Protein AF-A0A9Q8VD52-F1 (afdb_monomer_lite)

Secondary structure (DSSP, 8-state):
-HHHHHHHHHHTTT---TT-EEEE-SGGGT-SSTTEEEE--EEE-TTSSSEEEE--EEEE-S---BSSSSS--TT--SHHHH----S-EEEEGGGS--HHHHHIIIIIHHHTSTT-B--TTHHHHHHHHHHHHHHHHHHHHHHHHHHHHHH-HHHHHHHHHHHHHHHHHHHHHHHHHHHHHTTTSPPPEEEEE-TT--EEEEEEEE-SSSS-EEEE-TTPPPPPSSTTPPPHHHHHHHHHHHHHHHH-S----SGGGG-

Organism: NCBI:txid2060973

Foldseek 3Di:
DVQLQVLQCVVCPVPAFPQWKKWFQALVSLHFFRQFIKIKHFQADPVRPDGPDIDIDTDRDQAQWALDHGQFDFADLDNLNRHFGDNMDRQADPNHGPPVVLCVRQQVVSVPDPNIHGDPVPSVSVVVVVVVRVVVRVVVSVVLVVCCVVPNPVRVVVVVVVLLQVVLVLLLVLLQVVCVVQPPHAFDKDWDADPVGFIWIWTWDRDNPDSDIDTDRPPGGDADSTRPGGRVSVVVVVVLVVSVVRSPDDGDRDCSNVD

Structure (mmCIF, N/CA/C/O backbone):
data_AF-A0A9Q8VD52-F1
#
_entry.id   AF-A0A9Q8VD52-F1
#
loop_
_atom_site.group_PDB
_atom_site.id
_atom_site.type_symbol
_atom_site.label_atom_id
_atom_site.label_alt_id
_atom_site.label_comp_id
_atom_site.label_asym_id
_atom_site.label_entity_id
_atom_site.label_seq_id
_atom_site.pdbx_PDB_ins_code
_atom_site.Cartn_x
_atom_site.Cartn_y
_atom_site.Cartn_z
_atom_site.occupancy
_atom_site.B_iso_or_equiv
_atom_site.auth_seq_id
_atom_site.auth_comp_id
_atom_site.auth_asym_id
_atom_site.auth_atom_id
_atom_site.pdbx_PDB_model_num
ATOM 1 N N . MET A 1 1 ? -3.450 -1.691 0.798 1.00 86.31 1 MET A N 1
ATOM 2 C CA . MET A 1 1 ? -3.331 -1.666 -0.684 1.00 86.31 1 MET A CA 1
ATOM 3 C C . MET A 1 1 ? -4.524 -1.036 -1.402 1.00 86.31 1 MET A C 1
ATOM 5 O O . MET A 1 1 ? -4.307 -0.444 -2.446 1.00 86.31 1 MET A O 1
ATOM 9 N N . SER A 1 2 ? -5.758 -1.114 -0.895 1.00 90.56 2 SER A N 1
ATOM 10 C CA . SER A 1 2 ? -6.937 -0.619 -1.629 1.00 90.56 2 SER A CA 1
ATOM 11 C C . SER A 1 2 ? -6.866 0.855 -2.062 1.00 90.56 2 SER A C 1
ATOM 13 O O . SER A 1 2 ? -7.243 1.167 -3.187 1.00 90.56 2 SER A O 1
ATOM 15 N N . ARG A 1 3 ? -6.282 1.761 -1.261 1.00 92.38 3 ARG A N 1
ATOM 16 C CA . ARG A 1 3 ? -6.024 3.143 -1.714 1.00 92.38 3 ARG A CA 1
ATOM 17 C C . ARG A 1 3 ? -5.145 3.209 -2.970 1.00 92.38 3 ARG A C 1
ATOM 19 O O . ARG A 1 3 ? -5.482 3.952 -3.882 1.00 92.38 3 ARG A O 1
ATOM 26 N N . ALA A 1 4 ? -4.087 2.401 -3.051 1.00 94.75 4 ALA A N 1
ATOM 27 C CA . ALA A 1 4 ? -3.246 2.315 -4.246 1.00 94.75 4 ALA A CA 1
ATOM 28 C C . ALA A 1 4 ? -4.029 1.781 -5.457 1.00 94.75 4 ALA A C 1
ATOM 30 O O . ALA A 1 4 ? -3.900 2.314 -6.554 1.00 94.75 4 ALA A O 1
ATOM 31 N N . VAL A 1 5 ? -4.909 0.794 -5.245 1.00 95.88 5 VAL A N 1
ATOM 32 C CA . VAL A 1 5 ? -5.806 0.272 -6.292 1.00 95.88 5 VAL A CA 1
ATOM 33 C C . VAL A 1 5 ? -6.777 1.350 -6.780 1.00 95.88 5 VAL A C 1
ATOM 35 O O . VAL A 1 5 ? -6.871 1.581 -7.980 1.00 95.88 5 VAL A O 1
ATOM 38 N N . LYS A 1 6 ? -7.452 2.065 -5.871 1.00 95.38 6 LYS A N 1
ATOM 39 C CA . LYS A 1 6 ? -8.382 3.162 -6.203 1.00 95.38 6 LYS A CA 1
ATOM 40 C C . LYS A 1 6 ? -7.683 4.284 -6.982 1.00 95.38 6 LYS A C 1
ATOM 42 O O . LYS A 1 6 ? -8.260 4.808 -7.931 1.00 95.38 6 LYS A O 1
ATOM 47 N N . ILE A 1 7 ? -6.446 4.624 -6.616 1.00 95.69 7 ILE A N 1
ATOM 48 C CA . ILE A 1 7 ? -5.638 5.618 -7.337 1.00 95.69 7 ILE A CA 1
ATOM 49 C C . ILE A 1 7 ? -5.268 5.094 -8.726 1.00 95.69 7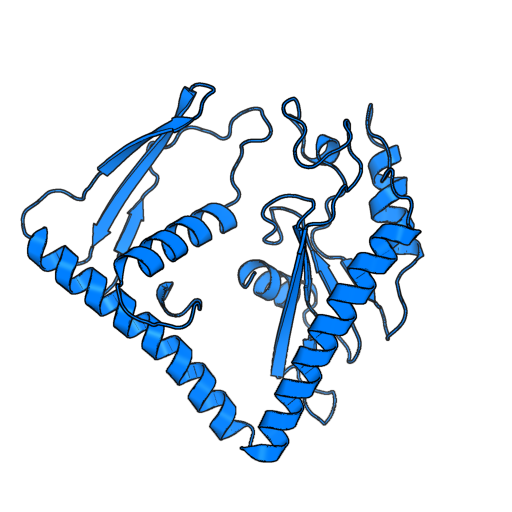 ILE A C 1
ATOM 51 O O . ILE A 1 7 ? -5.550 5.771 -9.707 1.00 95.69 7 ILE A O 1
ATOM 55 N N . ALA A 1 8 ? -4.753 3.866 -8.839 1.00 95.00 8 ALA A N 1
ATOM 56 C CA . ALA A 1 8 ? -4.428 3.262 -10.132 1.00 95.00 8 ALA A CA 1
ATOM 57 C C . ALA A 1 8 ? -5.648 3.203 -11.072 1.00 95.00 8 ALA A C 1
ATOM 59 O O . ALA A 1 8 ? -5.546 3.552 -12.248 1.00 95.00 8 ALA A O 1
ATOM 60 N N . MET A 1 9 ? -6.823 2.839 -10.549 1.00 95.12 9 MET A N 1
ATOM 61 C CA . MET A 1 9 ? -8.092 2.852 -11.287 1.00 95.12 9 MET A CA 1
ATOM 62 C C . MET A 1 9 ? -8.422 4.226 -11.874 1.00 95.12 9 MET A C 1
ATOM 64 O O . MET A 1 9 ? -8.903 4.316 -13.003 1.00 95.12 9 MET A O 1
ATOM 68 N N . GLN A 1 10 ? -8.202 5.290 -11.102 1.00 95.44 10 GLN A N 1
ATOM 69 C CA . GLN A 1 10 ? -8.479 6.659 -11.528 1.00 95.44 10 GLN A CA 1
ATOM 70 C C . GLN A 1 10 ? -7.425 7.157 -12.519 1.00 95.44 10 GLN A C 1
ATOM 72 O O . GLN A 1 10 ? -7.787 7.656 -13.583 1.00 95.44 10 GLN A O 1
ATOM 77 N N . SER A 1 11 ? -6.142 6.974 -12.206 1.00 95.19 11 SER A N 1
ATOM 78 C CA . SER A 1 11 ? -5.018 7.429 -13.028 1.00 95.19 11 SER A CA 1
ATOM 79 C C . SER A 1 11 ? -4.986 6.775 -14.407 1.00 95.19 11 SER A C 1
ATOM 81 O O . SER A 1 11 ? -4.626 7.425 -15.383 1.00 95.19 11 SER A O 1
ATOM 83 N N . TRP A 1 12 ? -5.396 5.507 -14.509 1.00 95.00 12 TRP A N 1
ATOM 84 C CA . TRP A 1 12 ? -5.380 4.754 -15.765 1.00 95.00 12 TRP A CA 1
ATOM 85 C C . TRP A 1 12 ? -6.767 4.549 -16.382 1.00 95.00 12 TRP A C 1
ATOM 87 O O . TRP A 1 12 ? -6.946 3.682 -17.242 1.00 95.00 12 TRP A O 1
ATOM 97 N N . LYS A 1 13 ? -7.768 5.338 -15.973 1.00 94.19 13 LYS A N 1
ATOM 98 C CA . LYS A 1 13 ? -9.136 5.225 -16.489 1.00 94.19 13 LYS A CA 1
ATOM 99 C C . LYS A 1 13 ? -9.155 5.363 -18.017 1.00 94.19 13 LYS A C 1
ATOM 101 O O . LYS A 1 13 ? -8.771 6.390 -18.563 1.00 94.19 13 LYS A O 1
ATOM 106 N N . GLY A 1 14 ? -9.625 4.319 -18.702 1.00 92.94 14 GLY A N 1
ATOM 107 C CA . GLY A 1 14 ? -9.676 4.270 -20.169 1.00 92.94 14 GLY A CA 1
ATOM 108 C C . GLY A 1 14 ? -8.334 3.987 -20.860 1.00 92.94 14 GLY A C 1
ATOM 109 O O . GLY A 1 14 ? -8.282 3.997 -22.083 1.00 92.94 14 GLY A O 1
ATOM 110 N N . ASN A 1 15 ? -7.262 3.717 -20.107 1.00 94.75 15 ASN A N 1
ATOM 111 C CA . ASN A 1 15 ? -5.921 3.440 -20.637 1.00 94.75 15 ASN A CA 1
ATOM 112 C C . ASN A 1 15 ? -5.284 2.177 -20.018 1.00 94.75 15 ASN A C 1
ATOM 114 O O . ASN A 1 15 ? -4.064 2.089 -19.827 1.00 94.75 15 ASN A O 1
ATOM 118 N N . LEU A 1 16 ? -6.127 1.198 -19.692 1.00 94.62 16 LEU A N 1
ATOM 119 C CA . LEU A 1 16 ? -5.735 -0.149 -19.291 1.00 94.62 16 LEU A CA 1
ATOM 120 C C . LEU A 1 16 ? -6.240 -1.141 -20.329 1.00 94.62 16 LEU A C 1
ATOM 122 O O . LEU A 1 16 ? -7.357 -1.007 -20.824 1.00 94.62 16 LEU A O 1
ATOM 126 N N . TYR A 1 17 ? -5.421 -2.147 -20.611 1.00 93.38 17 TYR A N 1
ATOM 127 C CA . TYR A 1 17 ? -5.724 -3.216 -21.556 1.00 93.38 17 TYR A CA 1
ATOM 128 C C . TYR A 1 17 ? -5.333 -4.567 -20.946 1.00 93.38 17 TYR A C 1
ATOM 130 O O . TYR A 1 17 ? -4.501 -4.596 -20.030 1.00 93.38 17 TYR A O 1
ATOM 138 N N . PRO A 1 18 ? -5.900 -5.689 -21.428 1.00 92.31 18 PRO A N 1
ATOM 139 C CA . PRO A 1 18 ? -5.506 -7.015 -20.970 1.00 92.31 18 PRO A CA 1
ATOM 140 C C . PRO A 1 18 ? -3.983 -7.213 -21.007 1.00 92.31 18 PRO A C 1
ATOM 142 O O . PRO A 1 18 ? -3.315 -6.836 -21.972 1.00 92.31 18 PRO A O 1
ATOM 145 N N . GLY A 1 19 ? -3.433 -7.778 -19.930 1.00 91.12 19 GLY A N 1
ATOM 146 C CA . GLY A 1 19 ? -1.992 -7.998 -19.770 1.00 91.12 19 GLY A CA 1
ATOM 147 C C . GLY A 1 19 ? -1.183 -6.768 -19.340 1.00 91.12 19 GLY A C 1
ATOM 148 O O . GLY A 1 19 ? 0.038 -6.865 -19.235 1.00 91.12 19 GLY A O 1
ATOM 149 N N . HIS A 1 20 ? -1.819 -5.616 -19.092 1.00 95.25 20 HIS A N 1
ATOM 150 C CA . HIS A 1 20 ? -1.134 -4.477 -18.475 1.00 95.25 20 HIS A CA 1
ATOM 151 C C . HIS A 1 20 ? -0.875 -4.742 -16.991 1.00 95.25 20 HIS A C 1
ATOM 153 O O . HIS A 1 20 ? -1.737 -5.258 -16.287 1.00 95.25 20 HIS A O 1
ATOM 159 N N . VAL A 1 21 ? 0.297 -4.339 -16.506 1.00 96.00 21 VAL A N 1
ATOM 160 C CA . VAL A 1 21 ? 0.616 -4.300 -15.072 1.00 96.00 21 VAL A CA 1
ATOM 161 C C . VAL A 1 21 ? 1.089 -2.894 -14.734 1.00 96.00 21 VAL A C 1
ATOM 163 O O . VAL A 1 21 ? 1.923 -2.333 -15.448 1.00 96.00 21 VAL A O 1
ATOM 166 N N . THR A 1 22 ? 0.534 -2.314 -13.671 1.00 96.50 22 THR A N 1
ATOM 167 C CA . THR A 1 22 ? 0.969 -1.019 -13.142 1.00 96.50 22 THR A CA 1
ATOM 168 C C . THR A 1 22 ? 1.672 -1.202 -11.806 1.00 96.50 22 THR A C 1
ATOM 170 O O . THR A 1 22 ? 1.437 -2.189 -11.111 1.00 96.50 22 THR A O 1
ATOM 173 N N . ALA A 1 23 ? 2.541 -0.262 -11.456 1.00 96.50 23 ALA A N 1
ATOM 174 C CA . ALA A 1 23 ? 3.295 -0.228 -10.220 1.00 96.50 23 ALA A CA 1
ATOM 175 C C . ALA A 1 23 ? 3.155 1.126 -9.526 1.00 96.50 23 ALA A C 1
ATOM 177 O O . ALA A 1 23 ? 3.092 2.170 -10.183 1.00 96.50 23 ALA A O 1
ATOM 178 N N . ALA A 1 24 ? 3.140 1.094 -8.197 1.00 97.25 24 ALA A N 1
ATOM 179 C CA . ALA A 1 24 ? 3.159 2.278 -7.350 1.00 97.25 24 ALA A CA 1
ATOM 180 C C . ALA A 1 24 ? 3.846 1.977 -6.014 1.00 97.25 24 ALA A C 1
ATOM 182 O O . ALA A 1 24 ? 3.611 0.926 -5.413 1.00 97.25 24 ALA A O 1
ATOM 183 N N . ASN A 1 25 ? 4.647 2.920 -5.529 1.00 95.81 25 ASN A N 1
ATOM 184 C CA . ASN A 1 25 ? 5.237 2.886 -4.185 1.00 95.81 25 ASN A CA 1
ATOM 185 C C . ASN A 1 25 ? 5.261 4.266 -3.505 1.00 95.81 25 ASN A C 1
ATOM 187 O O . ASN A 1 25 ? 5.533 4.359 -2.310 1.00 95.81 25 ASN A O 1
ATOM 191 N N . HIS A 1 26 ? 4.969 5.342 -4.242 1.00 96.50 26 HIS A N 1
ATOM 192 C CA . HIS A 1 26 ? 4.991 6.692 -3.698 1.00 96.50 26 HIS A CA 1
ATOM 193 C C . HIS A 1 26 ? 3.923 6.861 -2.594 1.00 96.50 26 HIS A C 1
ATOM 195 O O . HIS A 1 26 ? 2.791 6.388 -2.768 1.00 96.50 26 HIS A O 1
ATOM 201 N N . PRO A 1 27 ? 4.210 7.582 -1.491 1.00 94.69 27 PRO A N 1
ATOM 202 C CA . PRO A 1 27 ? 3.246 7.869 -0.422 1.00 94.69 27 PRO A CA 1
ATOM 203 C C . PRO A 1 27 ? 1.890 8.401 -0.913 1.00 94.69 27 PRO A C 1
ATOM 205 O O . PRO A 1 27 ? 0.830 7.908 -0.518 1.00 94.69 27 PRO A O 1
ATOM 208 N N . ASN A 1 28 ? 1.919 9.347 -1.858 1.00 94.50 28 ASN A N 1
ATOM 209 C CA . ASN A 1 28 ? 0.713 9.911 -2.483 1.00 94.50 28 ASN A CA 1
ATOM 210 C C . ASN A 1 28 ? -0.114 8.882 -3.266 1.00 94.50 28 ASN A C 1
ATOM 212 O O . ASN A 1 28 ? -1.319 9.061 -3.416 1.00 94.50 28 ASN A O 1
ATOM 216 N N . ALA A 1 29 ? 0.506 7.794 -3.725 1.00 95.25 29 ALA A N 1
ATOM 217 C CA . ALA A 1 29 ? -0.133 6.712 -4.466 1.00 95.25 29 ALA A CA 1
ATOM 218 C C . ALA A 1 29 ? -0.511 5.513 -3.577 1.00 95.25 29 ALA A C 1
ATOM 220 O O . ALA A 1 29 ? -0.769 4.415 -4.066 1.00 95.25 29 ALA A O 1
ATOM 221 N N . GLY A 1 30 ? -0.560 5.708 -2.257 1.00 93.06 30 GLY A N 1
ATOM 222 C CA . GLY A 1 30 ? -0.899 4.662 -1.293 1.00 93.06 30 GLY A CA 1
ATOM 223 C C . GLY A 1 30 ? 0.267 3.740 -0.921 1.00 93.06 30 GLY A C 1
ATOM 224 O O . GLY A 1 30 ? 0.037 2.644 -0.391 1.00 93.06 30 GLY A O 1
ATOM 225 N N . GLY A 1 31 ? 1.498 4.176 -1.194 1.00 93.12 31 GLY A N 1
ATOM 226 C CA . GLY A 1 31 ? 2.721 3.598 -0.650 1.00 93.12 31 GLY A CA 1
ATOM 227 C C . GLY A 1 31 ? 2.854 3.817 0.857 1.00 93.12 31 GLY A C 1
ATOM 228 O O . GLY A 1 31 ? 2.352 4.798 1.401 1.00 93.12 31 GLY A O 1
ATOM 229 N N . THR A 1 32 ? 3.493 2.863 1.528 1.00 90.19 32 THR A N 1
ATOM 230 C CA . THR A 1 32 ? 3.734 2.862 2.983 1.00 90.19 32 THR A CA 1
ATOM 231 C C . THR A 1 32 ? 5.165 3.269 3.295 1.00 90.19 32 THR A C 1
ATOM 233 O O . THR A 1 32 ? 5.384 4.188 4.068 1.00 90.19 32 THR A O 1
ATOM 236 N N . HIS A 1 33 ? 6.127 2.647 2.629 1.00 90.81 33 HIS A N 1
ATOM 237 C CA . HIS A 1 33 ? 7.505 3.111 2.519 1.00 90.81 33 HIS A CA 1
ATOM 238 C C . HIS A 1 33 ? 8.017 2.703 1.126 1.00 90.81 33 HIS A C 1
ATOM 240 O O . HIS A 1 33 ? 7.395 1.872 0.461 1.00 90.81 33 HIS A O 1
ATOM 246 N N . LEU A 1 34 ? 9.125 3.274 0.649 1.00 93.94 34 LEU A N 1
ATOM 247 C CA . LEU A 1 34 ? 9.453 3.195 -0.782 1.00 93.94 34 LEU A CA 1
ATOM 248 C C . LEU A 1 34 ? 9.785 1.790 -1.301 1.00 93.94 34 LEU A C 1
ATOM 250 O O . LEU A 1 34 ? 9.555 1.513 -2.474 1.00 93.94 34 LEU A O 1
ATOM 254 N N . LEU A 1 35 ? 10.266 0.866 -0.468 1.00 93.25 35 LEU A N 1
ATOM 255 C CA . LEU A 1 35 ? 10.571 -0.486 -0.963 1.00 93.25 35 LEU A CA 1
ATOM 256 C C . LEU A 1 35 ? 9.340 -1.371 -1.133 1.00 93.25 35 LEU A C 1
ATOM 258 O O . LEU A 1 35 ? 9.434 -2.420 -1.768 1.00 93.25 35 LEU A O 1
ATOM 262 N N . ASP A 1 36 ? 8.203 -0.954 -0.580 1.00 95.00 36 ASP A N 1
ATOM 263 C CA . ASP A 1 36 ? 6.927 -1.626 -0.763 1.00 95.00 36 ASP A CA 1
ATOM 264 C C . ASP A 1 36 ? 6.341 -1.256 -2.129 1.00 95.00 36 ASP A C 1
ATOM 266 O O . ASP A 1 36 ? 5.501 -0.357 -2.260 1.00 95.00 36 ASP A O 1
ATOM 270 N N . ILE A 1 37 ? 6.764 -1.976 -3.164 1.00 95.62 37 ILE A N 1
ATOM 271 C CA . ILE A 1 37 ? 6.242 -1.797 -4.519 1.00 95.62 37 ILE A CA 1
ATOM 272 C C . ILE A 1 37 ? 4.944 -2.591 -4.637 1.00 95.62 37 ILE A C 1
ATOM 274 O O . ILE A 1 37 ? 4.922 -3.789 -4.377 1.00 95.62 37 ILE A O 1
ATOM 278 N N . ALA A 1 38 ? 3.849 -1.930 -5.012 1.00 97.12 38 ALA A N 1
ATOM 279 C CA . ALA A 1 38 ? 2.577 -2.582 -5.303 1.00 97.12 38 ALA A CA 1
ATOM 280 C C . ALA A 1 38 ? 2.399 -2.743 -6.815 1.00 97.12 38 ALA A C 1
ATOM 282 O O . ALA A 1 38 ? 2.336 -1.738 -7.520 1.00 97.12 38 ALA A O 1
ATOM 283 N N . LEU A 1 39 ? 2.262 -3.981 -7.297 1.00 97.50 39 LEU A N 1
ATOM 284 C CA . LEU A 1 39 ? 1.867 -4.298 -8.669 1.00 97.50 39 LEU A CA 1
ATOM 285 C C . LEU A 1 39 ? 0.367 -4.566 -8.757 1.00 97.50 39 LEU A C 1
ATOM 287 O O . LEU A 1 39 ? -0.141 -5.428 -8.038 1.00 97.50 39 LEU A O 1
ATOM 291 N N . ILE A 1 40 ? -0.325 -3.852 -9.647 1.00 97.44 40 ILE A N 1
ATOM 292 C CA . ILE A 1 40 ? -1.790 -3.764 -9.683 1.00 97.44 40 ILE A CA 1
ATOM 293 C C . ILE A 1 40 ? -2.315 -4.005 -11.114 1.00 97.44 40 ILE A C 1
ATOM 295 O O . ILE A 1 40 ? -2.644 -3.055 -11.829 1.00 97.44 40 ILE A O 1
ATOM 299 N N . PRO A 1 41 ? -2.382 -5.258 -11.595 1.00 96.50 41 PRO A N 1
ATOM 300 C CA . PRO A 1 41 ? -3.007 -5.538 -12.879 1.00 96.50 41 PRO A CA 1
ATOM 301 C C . PRO A 1 41 ? -4.546 -5.555 -12.793 1.00 96.50 41 PRO A C 1
ATOM 303 O O . PRO A 1 41 ? -5.119 -6.050 -11.813 1.00 96.50 41 PRO A O 1
ATOM 306 N N . PRO A 1 42 ? -5.238 -5.057 -13.832 1.00 95.88 42 PRO A N 1
ATOM 307 C CA . PRO A 1 42 ? -6.672 -5.246 -13.998 1.00 95.88 42 PRO A CA 1
ATOM 308 C C . PRO A 1 42 ? -7.007 -6.700 -14.359 1.00 95.88 42 PRO A C 1
ATOM 310 O O . PRO A 1 42 ? -6.301 -7.355 -15.126 1.00 95.88 42 PRO A O 1
ATOM 313 N N . VAL A 1 43 ? -8.143 -7.172 -13.859 1.00 95.25 43 VAL A N 1
ATOM 314 C CA . VAL A 1 43 ? -8.792 -8.419 -14.270 1.00 95.25 43 VAL A CA 1
ATOM 315 C C . VAL A 1 43 ? -9.897 -8.050 -15.247 1.00 95.25 43 VAL A C 1
ATOM 317 O O . VAL A 1 43 ? -10.884 -7.424 -14.857 1.00 95.25 43 VAL A O 1
ATOM 320 N N . PHE A 1 44 ? -9.717 -8.391 -16.517 1.00 93.81 44 PHE A N 1
ATOM 321 C CA . PHE A 1 44 ? -10.733 -8.153 -17.537 1.00 93.81 44 PHE A CA 1
ATOM 322 C C . PHE A 1 44 ? -11.778 -9.263 -17.544 1.00 93.81 44 PHE A C 1
ATOM 324 O O . PHE A 1 44 ? -11.497 -10.389 -17.148 1.00 93.81 44 PHE A O 1
ATOM 331 N N . ASP A 1 45 ? -12.972 -8.948 -18.026 1.00 90.75 45 ASP A N 1
ATOM 332 C CA . ASP A 1 45 ? -13.970 -9.945 -18.376 1.00 90.75 45 ASP A CA 1
ATOM 333 C C . ASP A 1 45 ? -13.476 -10.835 -19.533 1.00 90.75 45 ASP A C 1
ATOM 335 O O . ASP A 1 45 ? -12.525 -10.503 -20.247 1.00 90.75 45 ASP A O 1
ATOM 339 N N . ASN A 1 46 ? -14.160 -11.955 -19.777 1.00 86.19 46 ASN A N 1
ATOM 340 C CA . ASN A 1 46 ? -13.776 -12.893 -20.840 1.00 86.19 46 ASN A CA 1
ATOM 341 C C . ASN A 1 46 ? -13.781 -12.258 -22.246 1.00 86.19 46 ASN A C 1
ATOM 343 O O . ASN A 1 46 ? -13.143 -12.787 -23.154 1.00 86.19 46 ASN A O 1
ATOM 347 N N . SER A 1 47 ? -14.494 -11.140 -22.447 1.00 90.00 47 SER A N 1
ATOM 348 C CA . SER A 1 47 ? -14.492 -10.414 -23.722 1.00 90.00 47 SER A CA 1
ATOM 349 C C . SER A 1 47 ? -13.337 -9.416 -23.873 1.00 90.00 47 SER A C 1
ATOM 351 O O . SER A 1 47 ? -13.115 -8.916 -24.978 1.00 90.00 47 SER A O 1
ATOM 353 N N . GLY A 1 48 ? -12.602 -9.121 -22.795 1.00 90.00 48 GLY A N 1
ATOM 354 C CA . GLY A 1 48 ? -11.521 -8.137 -22.774 1.00 90.00 48 GLY A CA 1
ATOM 355 C C . GLY A 1 48 ? -11.994 -6.683 -22.863 1.00 90.00 48 GLY A C 1
ATOM 356 O O . GLY A 1 48 ? -11.193 -5.808 -23.191 1.00 90.00 48 GLY A O 1
ATOM 357 N N . LYS A 1 49 ? -13.282 -6.409 -22.620 1.00 90.38 49 LYS A N 1
ATOM 358 C CA . LYS A 1 49 ? -13.912 -5.090 -22.823 1.00 90.38 49 LYS A CA 1
ATOM 359 C C . LYS A 1 49 ? -14.177 -4.339 -21.528 1.00 90.38 49 LYS A C 1
ATOM 361 O O . LYS A 1 49 ? -14.212 -3.110 -21.549 1.00 90.38 49 LYS A O 1
ATOM 366 N N . SER A 1 50 ? -14.378 -5.045 -20.420 1.00 92.31 50 SER A N 1
ATOM 367 C CA . SER A 1 50 ? -14.622 -4.433 -19.114 1.00 92.31 50 SER A CA 1
ATOM 368 C C . SER A 1 50 ? -13.685 -4.994 -18.062 1.00 92.31 50 SER A C 1
ATOM 370 O O . SER A 1 50 ? -13.344 -6.169 -18.087 1.00 92.31 50 SER A O 1
ATOM 372 N N . ILE A 1 51 ? -13.287 -4.147 -17.118 1.00 94.62 51 ILE A N 1
ATOM 373 C CA . ILE A 1 51 ? -12.511 -4.572 -15.956 1.00 94.62 51 ILE A CA 1
ATOM 374 C C . ILE A 1 51 ? -13.497 -5.009 -14.876 1.00 94.62 51 ILE A C 1
ATOM 376 O O . ILE A 1 51 ? -14.311 -4.202 -14.426 1.00 94.62 51 ILE A O 1
ATOM 380 N N . ASP A 1 52 ? -13.412 -6.272 -14.470 1.00 91.62 52 ASP A N 1
ATOM 381 C CA . ASP A 1 52 ? -14.234 -6.840 -13.404 1.00 91.62 52 ASP A CA 1
ATOM 382 C C . ASP A 1 52 ? -13.617 -6.578 -12.027 1.00 91.62 52 ASP A C 1
ATOM 384 O O . ASP A 1 52 ? -14.323 -6.219 -11.085 1.00 91.62 52 ASP A O 1
ATOM 388 N N . PHE A 1 53 ? -12.295 -6.732 -11.910 1.00 93.56 53 PHE A N 1
ATOM 389 C CA . PHE A 1 53 ? -11.565 -6.614 -10.647 1.00 93.56 53 PHE A CA 1
ATOM 390 C C . PHE A 1 53 ? -10.175 -6.021 -10.856 1.00 93.56 53 PHE A C 1
ATOM 392 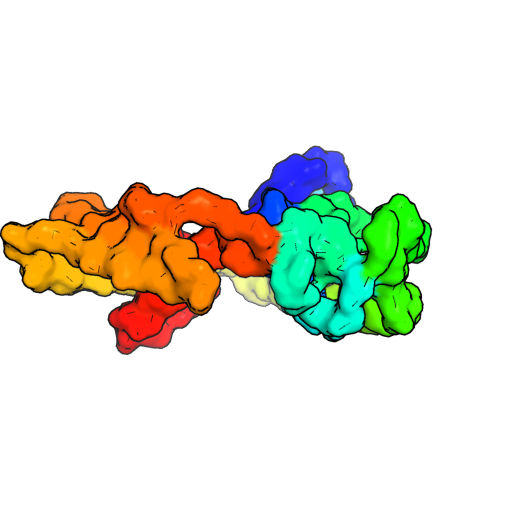O O . PHE A 1 53 ? -9.693 -5.867 -11.973 1.00 93.56 53 PHE A O 1
ATOM 399 N N . PHE A 1 54 ? -9.503 -5.744 -9.747 1.00 96.12 54 PHE A N 1
ATOM 400 C CA . PHE A 1 54 ? -8.061 -5.560 -9.703 1.00 96.12 54 PHE A CA 1
ATOM 401 C C . PHE A 1 54 ? -7.499 -6.565 -8.711 1.00 96.12 54 PHE A C 1
ATOM 403 O O . PHE A 1 54 ? -8.062 -6.746 -7.628 1.00 96.12 54 PHE A O 1
ATOM 410 N N . VAL A 1 55 ? -6.387 -7.195 -9.068 1.00 96.62 55 VAL A N 1
ATOM 411 C CA . VAL A 1 55 ? -5.556 -7.911 -8.096 1.00 96.62 55 VAL A CA 1
ATOM 412 C C . VAL A 1 55 ? -4.364 -7.030 -7.756 1.00 96.62 55 VAL A C 1
ATOM 414 O O . VAL A 1 55 ? -3.980 -6.163 -8.540 1.00 96.62 55 VAL A O 1
ATOM 417 N N . ALA A 1 56 ? -3.806 -7.209 -6.566 1.00 96.88 56 ALA A N 1
ATOM 418 C CA . ALA A 1 56 ? -2.636 -6.462 -6.151 1.00 96.88 56 ALA A CA 1
ATOM 419 C C . ALA A 1 56 ? -1.700 -7.352 -5.340 1.00 96.88 56 ALA A C 1
ATOM 421 O O . ALA A 1 56 ? -2.126 -8.011 -4.389 1.00 96.88 56 ALA A O 1
ATOM 422 N N . ALA A 1 57 ? -0.420 -7.300 -5.685 1.00 97.12 57 ALA A N 1
ATOM 423 C CA . ALA A 1 57 ? 0.662 -7.894 -4.923 1.00 97.12 57 ALA A CA 1
ATOM 424 C C . ALA A 1 57 ? 1.595 -6.765 -4.505 1.00 97.12 57 ALA A C 1
ATOM 426 O O . ALA A 1 57 ? 1.969 -5.940 -5.335 1.00 97.12 57 ALA A O 1
ATOM 427 N N . ARG A 1 58 ? 1.945 -6.719 -3.222 1.00 95.88 58 ARG A N 1
ATOM 428 C CA . ARG A 1 58 ? 2.967 -5.818 -2.698 1.00 95.88 58 ARG A CA 1
ATOM 429 C C . ARG A 1 58 ? 4.102 -6.655 -2.146 1.00 95.88 58 ARG A C 1
ATOM 431 O O . ARG A 1 58 ? 3.847 -7.536 -1.326 1.00 95.88 58 ARG A O 1
ATOM 438 N N . ALA A 1 59 ? 5.320 -6.364 -2.573 1.00 94.81 59 ALA A N 1
ATOM 439 C CA . ALA A 1 59 ? 6.520 -6.960 -2.011 1.00 94.81 59 ALA A CA 1
ATOM 440 C C . ALA A 1 59 ? 7.439 -5.879 -1.452 1.00 94.81 59 ALA A C 1
ATOM 442 O O . ALA A 1 59 ? 7.556 -4.797 -2.025 1.00 94.81 59 ALA A O 1
ATOM 443 N N . HIS A 1 60 ? 8.108 -6.220 -0.354 1.00 93.94 60 HIS A N 1
ATOM 444 C CA . HIS A 1 60 ? 9.193 -5.430 0.198 1.00 93.94 60 HIS A CA 1
ATOM 445 C C . HIS A 1 60 ? 10.473 -5.781 -0.563 1.00 93.94 60 HIS A C 1
ATOM 447 O O . HIS A 1 60 ? 11.049 -6.856 -0.376 1.00 93.94 60 HIS A O 1
ATOM 453 N N . HIS A 1 61 ? 10.906 -4.892 -1.448 1.00 91.88 61 HIS A N 1
ATOM 454 C CA . HIS A 1 61 ? 12.205 -5.015 -2.095 1.00 91.88 61 HIS A CA 1
ATOM 455 C C . HIS A 1 61 ? 13.298 -4.711 -1.069 1.00 91.88 61 HIS A C 1
ATOM 457 O O . HIS A 1 61 ? 13.096 -3.944 -0.138 1.00 91.88 61 HIS A O 1
ATOM 463 N N . ALA A 1 62 ? 14.470 -5.319 -1.191 1.00 87.75 62 ALA A N 1
ATOM 464 C CA . ALA A 1 62 ? 15.467 -5.196 -0.126 1.00 87.75 62 ALA A CA 1
ATOM 465 C C . ALA A 1 62 ? 16.390 -3.962 -0.238 1.00 87.75 62 ALA A C 1
ATOM 467 O O . ALA A 1 62 ? 17.147 -3.689 0.688 1.00 87.75 62 ALA A O 1
ATOM 468 N N . GLU A 1 63 ? 16.343 -3.222 -1.347 1.00 88.44 63 GLU A N 1
ATOM 469 C CA . GLU A 1 63 ? 16.871 -1.853 -1.491 1.00 88.44 63 GLU A CA 1
ATOM 470 C C . GLU A 1 63 ? 16.210 -1.188 -2.710 1.00 88.44 63 GLU A C 1
ATOM 472 O O . GLU A 1 63 ? 15.668 -1.900 -3.553 1.00 88.44 63 GLU A O 1
ATOM 477 N N . ILE A 1 64 ? 16.211 0.146 -2.797 1.00 91.31 64 ILE A N 1
ATOM 478 C CA . ILE A 1 64 ? 15.618 0.899 -3.919 1.00 91.31 64 ILE A CA 1
ATOM 479 C C . ILE A 1 64 ? 16.436 2.166 -4.251 1.00 91.31 64 ILE A C 1
ATOM 481 O O . ILE A 1 64 ? 15.901 3.179 -4.694 1.00 91.31 64 ILE A O 1
ATOM 485 N N . GLY A 1 65 ? 17.757 2.114 -4.030 1.00 91.75 65 GLY A N 1
ATOM 486 C CA . GLY A 1 65 ? 18.674 3.247 -4.203 1.00 91.75 65 GLY A CA 1
ATOM 487 C C . GLY A 1 65 ? 18.664 4.241 -3.033 1.00 91.75 65 GLY A C 1
ATOM 488 O O . GLY A 1 65 ? 18.563 3.830 -1.881 1.00 91.75 65 GLY A O 1
ATOM 489 N N . GLY A 1 66 ? 18.861 5.533 -3.310 1.00 92.88 66 GLY A N 1
ATOM 490 C CA . GLY A 1 66 ? 18.886 6.602 -2.298 1.00 92.88 66 GLY A CA 1
ATOM 491 C C . GLY A 1 66 ? 20.280 6.882 -1.721 1.00 92.88 66 GLY A C 1
ATOM 492 O O . GLY A 1 66 ? 21.296 6.416 -2.250 1.00 92.88 66 GLY A O 1
ATOM 493 N N . VAL A 1 67 ? 20.355 7.657 -0.634 1.00 93.19 67 VAL A N 1
ATOM 494 C CA . VAL A 1 67 ? 21.637 8.135 -0.063 1.00 93.19 67 VAL A CA 1
ATOM 495 C C . VAL A 1 67 ? 22.434 7.043 0.646 1.00 93.19 67 VAL A C 1
ATOM 497 O O . VAL A 1 67 ? 23.662 7.061 0.618 1.00 93.19 67 VAL A O 1
ATOM 500 N N . ALA A 1 68 ? 21.758 6.055 1.233 1.00 89.44 68 ALA A N 1
ATOM 501 C CA . ALA A 1 68 ? 22.391 4.965 1.968 1.00 89.44 68 ALA A CA 1
ATOM 502 C C . ALA A 1 68 ? 21.820 3.602 1.542 1.00 89.44 68 ALA A C 1
ATOM 504 O O . ALA A 1 68 ? 20.671 3.530 1.102 1.00 89.44 68 ALA A O 1
ATOM 505 N N . PRO A 1 69 ? 22.600 2.510 1.638 1.00 83.38 69 PRO A N 1
ATOM 506 C CA . PRO A 1 69 ? 22.064 1.164 1.487 1.00 83.38 69 PRO A CA 1
ATOM 507 C C . PRO A 1 69 ? 21.066 0.849 2.607 1.00 83.38 69 PRO A C 1
ATOM 509 O O . PRO A 1 69 ? 21.346 1.118 3.773 1.00 83.38 69 PRO A O 1
ATOM 512 N N . GLY A 1 70 ? 19.949 0.211 2.264 1.00 77.44 70 GLY A N 1
ATOM 513 C CA . GLY A 1 70 ? 18.965 -0.265 3.233 1.00 77.44 70 GLY A CA 1
ATOM 514 C C . GLY A 1 70 ? 17.562 0.253 2.950 1.00 77.44 70 GLY A C 1
ATOM 515 O O . GLY A 1 70 ? 17.256 0.656 1.831 1.00 77.44 70 GLY A O 1
ATOM 516 N N . SER A 1 71 ? 16.708 0.178 3.974 1.00 72.88 71 SER A N 1
ATOM 517 C CA . SER A 1 71 ? 15.278 0.457 3.839 1.00 72.88 71 SER A CA 1
ATOM 518 C C . SER A 1 71 ? 14.922 1.925 4.063 1.00 72.88 71 SER A C 1
ATOM 520 O O . SER A 1 71 ? 14.232 2.535 3.257 1.00 72.88 71 SER A O 1
ATOM 522 N N . MET A 1 72 ? 15.343 2.467 5.203 1.00 82.81 72 MET A N 1
ATOM 523 C CA . MET A 1 72 ? 14.910 3.771 5.697 1.00 82.81 72 MET A CA 1
ATOM 524 C C . MET A 1 72 ? 16.136 4.471 6.292 1.00 82.81 72 MET A C 1
ATOM 526 O O . MET A 1 72 ? 16.458 4.235 7.458 1.00 82.81 72 MET A O 1
ATOM 530 N N . PRO A 1 73 ? 16.903 5.227 5.483 1.00 88.12 73 PRO A N 1
ATOM 531 C CA . PRO A 1 73 ? 18.044 5.988 5.982 1.00 88.12 73 PRO A CA 1
ATOM 532 C C . PRO A 1 73 ? 17.578 6.964 7.070 1.00 88.12 73 PRO A C 1
ATOM 534 O O . PRO A 1 73 ? 16.772 7.843 6.789 1.00 88.12 73 PRO A O 1
ATOM 537 N N . SER A 1 74 ? 18.072 6.820 8.304 1.00 86.06 74 SER A N 1
ATOM 538 C CA . SER A 1 74 ? 17.590 7.599 9.462 1.00 86.06 74 SER A CA 1
ATOM 539 C C . SER A 1 74 ? 17.689 9.110 9.262 1.00 86.06 74 SER A C 1
ATOM 541 O O . SER A 1 74 ? 16.850 9.860 9.755 1.00 86.06 74 SER A O 1
ATOM 543 N N . ASP A 1 75 ? 18.698 9.532 8.502 1.00 87.75 75 ASP A N 1
ATOM 544 C CA . ASP A 1 75 ? 19.055 10.932 8.303 1.00 87.75 75 ASP A CA 1
ATOM 545 C C . ASP A 1 75 ? 18.376 11.539 7.059 1.00 87.75 75 ASP A C 1
ATOM 547 O O . ASP A 1 75 ? 18.719 12.652 6.648 1.00 87.75 75 ASP A O 1
ATOM 551 N N . SER A 1 76 ? 17.440 10.823 6.411 1.00 92.06 76 SER A N 1
ATOM 552 C CA . SER A 1 76 ? 16.689 11.389 5.290 1.00 92.06 76 SER A CA 1
ATOM 553 C C . SER A 1 76 ? 15.681 12.430 5.766 1.00 92.06 76 SER A C 1
ATOM 555 O O . SER A 1 76 ? 14.935 12.246 6.722 1.00 92.06 76 SER A O 1
ATOM 557 N N . VAL A 1 77 ? 15.656 13.547 5.046 1.00 93.12 77 VAL A N 1
ATOM 558 C CA . VAL A 1 77 ? 14.742 14.684 5.236 1.00 93.12 77 VAL A CA 1
ATOM 559 C C . VAL A 1 77 ? 14.014 15.049 3.936 1.00 93.12 77 VAL A C 1
ATOM 561 O O . VAL A 1 77 ? 13.193 15.968 3.896 1.00 93.12 77 VAL A O 1
ATOM 564 N N . LYS A 1 78 ? 14.341 14.357 2.837 1.00 93.19 78 LYS A N 1
ATOM 565 C CA . LYS A 1 78 ? 13.706 14.448 1.520 1.00 93.19 78 LYS A CA 1
ATOM 566 C C . LYS A 1 78 ? 13.446 13.046 0.986 1.00 93.19 78 LYS A C 1
ATOM 568 O O . LYS A 1 78 ? 14.323 12.194 1.050 1.00 93.19 78 LYS A O 1
ATOM 573 N N . LEU A 1 79 ? 12.297 12.858 0.341 1.00 92.88 79 LEU A N 1
ATOM 574 C CA . LEU A 1 79 ? 11.869 11.551 -0.164 1.00 92.88 79 LEU A CA 1
ATOM 575 C C . LEU A 1 79 ? 12.876 10.904 -1.129 1.00 92.88 79 LEU A C 1
ATOM 577 O O . LEU A 1 79 ? 13.131 9.712 -1.037 1.00 92.88 79 LEU A O 1
ATOM 581 N N . TYR A 1 80 ? 13.507 11.679 -2.019 1.00 93.50 80 TYR A N 1
ATOM 582 C CA . TYR A 1 80 ? 14.494 11.129 -2.961 1.00 93.50 80 TYR A CA 1
ATOM 583 C C . TYR A 1 80 ? 15.729 10.537 -2.262 1.00 93.50 80 TYR A C 1
ATOM 585 O O . TYR A 1 80 ? 16.434 9.717 -2.846 1.00 93.50 80 TYR A O 1
ATOM 593 N N . GLN A 1 81 ? 15.999 10.929 -1.010 1.00 94.50 81 GLN A N 1
ATOM 594 C CA . GLN A 1 81 ? 17.088 10.351 -0.227 1.00 94.50 81 GLN A CA 1
ATOM 595 C C . GLN A 1 81 ? 16.766 8.916 0.210 1.00 94.50 81 GLN A C 1
ATOM 597 O O . GLN A 1 81 ? 17.686 8.131 0.428 1.00 94.50 81 GLN A O 1
ATOM 602 N N . GLU A 1 82 ? 15.485 8.557 0.284 1.00 93.81 82 GLU A N 1
ATOM 603 C CA . GLU A 1 82 ? 14.999 7.227 0.670 1.00 93.81 82 GLU A CA 1
ATOM 604 C C . GLU A 1 82 ? 14.958 6.244 -0.508 1.00 93.81 82 GLU A C 1
ATOM 606 O O . GLU A 1 82 ? 14.810 5.042 -0.302 1.00 93.81 82 GLU A O 1
ATOM 611 N N . GLY A 1 83 ? 15.119 6.734 -1.741 1.00 93.81 83 GLY A N 1
ATOM 612 C CA . GLY A 1 83 ? 15.201 5.917 -2.949 1.00 93.81 83 GLY A CA 1
ATOM 613 C C . GLY A 1 83 ? 14.098 6.210 -3.962 1.00 93.81 83 GLY A C 1
ATOM 614 O O . GLY A 1 83 ? 13.483 7.278 -3.954 1.00 93.81 83 GLY A O 1
ATOM 615 N N . ALA A 1 84 ? 13.925 5.302 -4.926 1.00 93.69 84 ALA A N 1
ATOM 616 C CA . ALA A 1 84 ? 13.068 5.557 -6.078 1.00 93.69 84 ALA A CA 1
ATOM 617 C C . ALA A 1 84 ? 11.606 5.609 -5.647 1.00 93.69 84 ALA A C 1
ATOM 619 O O . ALA A 1 84 ? 11.118 4.717 -4.956 1.00 93.69 84 ALA A O 1
ATOM 620 N N . ALA A 1 85 ? 10.888 6.624 -6.113 1.00 94.50 85 ALA A N 1
ATOM 621 C CA . ALA A 1 85 ? 9.471 6.779 -5.850 1.00 94.50 85 ALA A CA 1
ATOM 622 C C . ALA A 1 85 ? 8.738 7.070 -7.160 1.00 94.50 85 ALA A C 1
ATOM 624 O O . ALA A 1 85 ? 9.125 7.954 -7.922 1.00 94.50 85 ALA A O 1
ATOM 625 N N . PHE A 1 86 ? 7.669 6.328 -7.419 1.00 94.06 86 PHE A N 1
ATOM 626 C CA . PHE A 1 86 ? 6.814 6.495 -8.585 1.00 94.06 86 PHE A CA 1
ATOM 627 C C . PHE A 1 86 ? 5.353 6.371 -8.160 1.00 94.06 86 PHE A C 1
ATOM 629 O O . PHE A 1 86 ? 4.946 5.438 -7.456 1.00 94.06 86 PHE A O 1
ATOM 636 N N . GLU A 1 87 ? 4.560 7.367 -8.554 1.00 95.00 87 GLU A N 1
ATOM 637 C CA . GLU A 1 87 ? 3.137 7.403 -8.227 1.00 95.00 87 GLU A CA 1
ATOM 638 C C . GLU A 1 87 ? 2.367 6.380 -9.048 1.00 95.00 87 GLU A C 1
ATOM 640 O O . GLU A 1 87 ? 1.566 5.637 -8.493 1.00 95.00 87 GLU A O 1
ATOM 645 N N . GLN A 1 88 ? 2.617 6.325 -10.355 1.00 91.00 88 GLN A N 1
ATOM 646 C CA . GLN A 1 88 ? 2.019 5.367 -11.273 1.00 91.00 88 GLN A CA 1
ATOM 647 C C . GLN A 1 88 ? 2.987 5.100 -12.420 1.00 91.00 88 GLN A C 1
ATOM 649 O O . GLN A 1 88 ? 3.376 6.018 -13.138 1.00 91.00 88 GLN A O 1
ATOM 654 N N . TRP A 1 89 ? 3.327 3.836 -12.625 1.00 94.56 89 TRP A N 1
ATOM 655 C CA . TRP A 1 89 ? 4.185 3.400 -13.719 1.00 94.56 89 TRP A CA 1
ATOM 656 C C . TRP A 1 89 ? 3.609 2.135 -14.347 1.00 94.56 89 TRP A C 1
ATOM 658 O O . TRP A 1 89 ? 3.239 1.200 -13.645 1.00 94.56 89 TRP A O 1
ATOM 668 N N . LYS A 1 90 ? 3.490 2.090 -15.674 1.00 94.25 90 LYS A N 1
ATOM 669 C CA . LYS A 1 90 ? 3.048 0.892 -16.392 1.00 94.25 90 LYS A CA 1
ATOM 670 C C . LYS A 1 90 ? 4.258 -0.017 -16.623 1.00 94.25 90 LYS A C 1
ATOM 672 O O . LYS A 1 90 ? 4.907 0.089 -17.650 1.00 94.25 90 LYS A O 1
ATOM 677 N N . THR A 1 91 ? 4.551 -0.896 -15.665 1.00 91.62 91 THR A N 1
ATOM 678 C CA . THR A 1 91 ? 5.730 -1.786 -15.681 1.00 91.62 91 THR A CA 1
ATOM 679 C C . THR A 1 91 ? 5.692 -2.847 -16.763 1.00 91.62 91 THR A C 1
ATOM 681 O O . THR A 1 91 ? 6.742 -3.330 -17.179 1.00 91.62 91 THR A O 1
ATOM 684 N N . ILE A 1 92 ? 4.495 -3.252 -17.188 1.00 91.88 92 ILE A N 1
ATOM 685 C CA . ILE A 1 92 ? 4.320 -4.198 -18.287 1.00 91.88 92 ILE A CA 1
ATOM 686 C C . ILE A 1 92 ? 3.286 -3.636 -19.264 1.00 91.88 92 ILE A C 1
ATOM 688 O O . ILE A 1 92 ? 2.097 -3.951 -19.150 1.00 91.88 92 ILE A O 1
ATOM 692 N N . PRO A 1 93 ? 3.678 -2.776 -20.218 1.00 85.56 93 PRO A N 1
ATOM 693 C CA . PRO A 1 93 ? 2.810 -2.416 -21.323 1.00 85.56 93 PRO A CA 1
ATOM 694 C C . PRO A 1 93 ? 2.694 -3.609 -22.282 1.00 85.56 93 PRO A C 1
ATOM 696 O O . PRO A 1 93 ? 3.678 -4.120 -22.809 1.00 85.56 93 PRO A O 1
ATOM 699 N N . HIS A 1 94 ? 1.464 -4.062 -22.527 1.00 79.31 94 HIS A N 1
ATOM 700 C CA . HIS A 1 94 ? 1.153 -5.098 -23.525 1.00 79.31 94 HIS A CA 1
ATOM 701 C C . HIS A 1 94 ? 1.947 -6.412 -23.355 1.00 79.31 94 HIS A C 1
ATOM 703 O O . HIS A 1 94 ? 2.391 -7.011 -24.333 1.00 79.31 94 HIS A O 1
ATOM 709 N N . GLY A 1 95 ? 2.131 -6.874 -22.113 1.00 81.00 95 GLY A N 1
ATOM 710 C CA . GLY A 1 95 ? 2.751 -8.172 -21.818 1.00 81.00 95 GLY A CA 1
ATOM 711 C C . GLY A 1 95 ? 4.284 -8.220 -21.889 1.00 81.00 95 GLY A C 1
ATOM 712 O O . GLY A 1 95 ? 4.851 -9.301 -21.736 1.00 81.00 95 GLY A O 1
ATOM 713 N N . LYS A 1 96 ? 4.970 -7.088 -22.094 1.00 88.31 96 LYS A N 1
ATOM 714 C CA . LYS A 1 96 ? 6.439 -6.990 -22.031 1.00 88.31 96 LYS A CA 1
ATOM 715 C C . LYS A 1 96 ? 6.869 -6.051 -20.918 1.00 88.31 96 LYS A C 1
ATOM 717 O O . LYS A 1 96 ? 6.203 -5.048 -20.714 1.00 88.31 96 LYS A O 1
ATOM 722 N N . PHE A 1 97 ? 7.957 -6.376 -20.223 1.00 90.31 97 PHE A N 1
ATOM 723 C CA . PHE A 1 97 ? 8.531 -5.472 -19.227 1.00 90.31 97 PHE A CA 1
ATOM 724 C C . PHE A 1 97 ? 8.999 -4.170 -19.876 1.00 90.31 97 PHE A C 1
ATOM 726 O O . PHE A 1 97 ? 9.559 -4.173 -20.970 1.00 90.31 97 PHE A O 1
ATOM 733 N N . ASP A 1 98 ? 8.755 -3.072 -19.174 1.00 91.94 98 ASP A N 1
ATOM 734 C CA . ASP A 1 98 ? 9.257 -1.748 -19.503 1.00 91.94 98 ASP A CA 1
ATOM 735 C C . ASP A 1 98 ? 10.693 -1.594 -18.978 1.00 91.94 98 ASP A C 1
ATOM 737 O O . ASP A 1 98 ? 10.928 -1.029 -17.908 1.00 91.94 98 ASP A O 1
ATOM 741 N N . ASP A 1 99 ? 11.653 -2.174 -19.704 1.00 89.06 99 ASP A N 1
ATOM 742 C CA . ASP A 1 99 ? 13.079 -2.115 -19.354 1.00 89.06 99 ASP A CA 1
ATOM 743 C C . ASP A 1 99 ? 13.596 -0.665 -19.304 1.00 89.06 99 ASP A C 1
ATOM 745 O O . ASP A 1 99 ? 14.406 -0.322 -18.440 1.00 89.06 99 ASP A O 1
ATOM 749 N N . GLU A 1 100 ? 13.075 0.207 -20.175 1.00 90.88 100 GLU A N 1
ATOM 750 C CA . GLU A 1 100 ? 13.375 1.642 -20.164 1.00 90.88 100 GLU A CA 1
ATOM 751 C C . GLU A 1 100 ? 12.831 2.313 -18.900 1.00 90.88 100 GLU A C 1
ATOM 753 O O . GLU A 1 100 ? 13.553 3.063 -18.248 1.00 90.88 100 GLU A O 1
ATOM 758 N N . GLY A 1 101 ? 11.600 1.999 -18.488 1.00 91.69 101 GLY A N 1
ATOM 759 C CA . GLY A 1 101 ? 11.031 2.481 -17.229 1.00 91.69 101 GLY A CA 1
ATOM 760 C C . GLY A 1 101 ? 11.791 1.995 -15.992 1.00 91.69 101 GLY A C 1
ATOM 761 O O . GLY A 1 101 ? 11.984 2.767 -15.051 1.00 91.69 101 GLY A O 1
ATOM 762 N N . ILE A 1 102 ? 12.278 0.747 -15.995 1.00 89.75 102 ILE A N 1
ATOM 763 C CA . ILE A 1 102 ? 13.131 0.205 -14.922 1.00 89.75 102 ILE A CA 1
ATOM 764 C C . ILE A 1 102 ? 14.402 1.049 -14.808 1.00 89.75 102 ILE A C 1
ATOM 766 O O . ILE A 1 102 ? 14.741 1.504 -13.713 1.00 89.75 102 ILE A O 1
ATOM 770 N N . GLN A 1 103 ? 15.087 1.268 -15.932 1.00 89.25 103 GLN A N 1
ATOM 771 C CA . GLN A 1 103 ? 16.293 2.090 -15.998 1.00 89.25 103 GLN A CA 1
ATOM 772 C C . GLN A 1 103 ? 16.000 3.526 -15.540 1.00 89.25 103 GLN A C 1
ATOM 774 O O . GLN A 1 103 ? 16.680 4.054 -14.661 1.00 89.25 103 GLN A O 1
ATOM 779 N N . HIS A 1 104 ? 14.930 4.125 -16.052 1.00 91.69 104 HIS A N 1
ATOM 780 C CA . HIS A 1 104 ? 14.538 5.484 -15.720 1.00 91.69 104 HIS A CA 1
ATOM 781 C C . HIS A 1 104 ? 14.286 5.664 -14.216 1.00 91.69 104 HIS A C 1
ATOM 783 O O . HIS A 1 104 ? 14.909 6.510 -13.573 1.00 91.69 104 HIS A O 1
ATOM 789 N N . HIS A 1 105 ? 13.399 4.854 -13.631 1.00 91.44 105 HIS A N 1
ATOM 790 C CA . HIS A 1 105 ? 12.972 5.029 -12.244 1.00 91.44 105 HIS A CA 1
ATOM 791 C C . HIS A 1 105 ? 14.030 4.597 -11.226 1.00 91.44 105 HIS A C 1
ATOM 793 O O . HIS A 1 105 ? 14.195 5.268 -10.208 1.00 91.44 105 HIS A O 1
ATOM 799 N N . LEU A 1 106 ? 14.740 3.491 -11.470 1.00 89.81 106 LEU A N 1
ATOM 800 C CA . LEU A 1 106 ? 15.674 2.922 -10.490 1.00 89.81 106 LEU A CA 1
ATOM 801 C C . LEU A 1 106 ? 17.115 3.418 -10.650 1.00 89.81 106 LEU A C 1
ATOM 803 O O . LEU A 1 106 ? 17.925 3.219 -9.738 1.00 89.81 106 LEU A O 1
ATOM 807 N N . VAL A 1 107 ? 17.446 4.048 -11.782 1.00 88.69 107 VAL A N 1
ATOM 808 C CA . VAL A 1 107 ? 18.805 4.513 -12.077 1.00 88.69 107 VAL A CA 1
ATOM 809 C C . VAL A 1 107 ? 18.834 5.994 -12.419 1.00 88.69 107 VAL A C 1
ATOM 811 O O . VAL A 1 107 ? 19.428 6.761 -11.664 1.00 88.69 107 VAL A O 1
ATOM 814 N N . ASP A 1 108 ? 18.190 6.412 -13.506 1.00 90.88 108 ASP A N 1
ATOM 815 C CA . ASP A 1 108 ? 18.412 7.750 -14.070 1.00 90.88 108 ASP A CA 1
ATOM 816 C C . ASP A 1 108 ? 17.866 8.861 -13.162 1.00 90.88 108 ASP A C 1
ATOM 818 O O . ASP A 1 108 ? 18.568 9.829 -12.860 1.00 90.88 108 ASP A O 1
ATOM 822 N N . VAL A 1 109 ? 16.634 8.699 -12.662 1.00 90.25 109 VAL A N 1
ATOM 823 C CA . VAL A 1 109 ? 16.000 9.666 -11.752 1.00 90.25 109 VAL A CA 1
ATOM 824 C C . VAL A 1 109 ? 16.809 9.802 -10.465 1.00 90.25 109 VAL A C 1
ATOM 826 O O . VAL A 1 109 ? 17.112 10.916 -10.044 1.00 90.25 109 VAL A O 1
ATOM 829 N N . LEU A 1 110 ? 17.219 8.690 -9.856 1.00 86.56 110 LEU A N 1
ATOM 830 C CA . LEU A 1 110 ? 17.984 8.724 -8.608 1.00 86.56 110 LEU A CA 1
ATOM 831 C C . LEU A 1 110 ? 19.400 9.259 -8.780 1.00 86.56 110 LEU A C 1
ATOM 833 O O . LEU A 1 110 ? 19.858 10.029 -7.939 1.00 86.56 110 LEU A O 1
ATOM 837 N N . GLY A 1 111 ? 20.072 8.888 -9.869 1.00 86.56 111 GLY A N 1
ATOM 838 C CA . GLY A 1 111 ? 21.404 9.389 -10.197 1.00 86.56 111 GLY A CA 1
ATOM 839 C C . GLY A 1 111 ? 21.436 10.900 -10.439 1.00 86.56 111 GLY A C 1
ATOM 840 O O . GLY A 1 111 ? 22.496 11.508 -10.322 1.00 86.56 111 GLY A O 1
ATOM 841 N N . SER A 1 112 ? 20.287 11.519 -10.731 1.00 90.38 112 SER A N 1
ATOM 842 C CA . SER A 1 112 ? 20.178 12.972 -10.894 1.00 90.38 112 SER A CA 1
ATOM 843 C C . SER A 1 112 ? 20.183 13.750 -9.570 1.00 90.38 112 SER A C 1
ATOM 845 O O . SER A 1 112 ? 20.453 14.953 -9.568 1.00 90.38 112 SER A O 1
ATOM 847 N N . TYR A 1 113 ? 19.909 13.089 -8.439 1.00 93.12 113 TYR A N 1
ATOM 848 C CA . TYR A 1 113 ? 19.817 13.745 -7.136 1.00 93.12 113 TYR A CA 1
ATOM 849 C C . TYR A 1 113 ? 21.164 13.783 -6.396 1.00 93.12 113 TYR A C 1
ATOM 851 O O . TYR A 1 113 ? 21.905 12.797 -6.376 1.00 93.12 113 TYR A O 1
ATOM 859 N N . PRO A 1 114 ? 21.486 14.900 -5.715 1.00 91.44 114 PRO A N 1
ATOM 860 C CA . PRO A 1 114 ? 22.760 15.053 -5.024 1.00 91.44 114 PRO A CA 1
ATOM 861 C C . PRO A 1 114 ? 22.898 14.043 -3.879 1.00 91.44 114 PRO A C 1
ATOM 863 O O . PRO A 1 114 ? 22.003 13.899 -3.045 1.00 91.44 114 PRO A O 1
ATOM 866 N N . GLY A 1 115 ? 24.044 13.358 -3.834 1.00 90.50 115 GLY A N 1
ATOM 867 C CA . GLY A 1 115 ? 24.372 12.380 -2.791 1.00 90.50 115 GLY A CA 1
ATOM 868 C C . GLY A 1 115 ? 23.598 11.060 -2.875 1.00 90.50 115 GLY A C 1
ATOM 869 O O . GLY A 1 115 ? 23.787 10.202 -2.017 1.00 90.50 115 GLY A O 1
ATOM 870 N N . CYS A 1 116 ? 22.743 10.875 -3.882 1.00 92.12 116 CYS A N 1
ATOM 871 C CA . CYS A 1 116 ? 22.011 9.630 -4.082 1.00 92.12 116 CYS A CA 1
ATOM 872 C C . CYS A 1 116 ? 22.797 8.664 -4.963 1.00 92.12 116 CYS A C 1
ATOM 874 O O . CYS A 1 116 ? 23.524 9.056 -5.873 1.00 92.12 116 CYS A O 1
ATOM 876 N N . SER A 1 117 ? 22.634 7.374 -4.688 1.00 90.44 117 SER A N 1
ATOM 877 C CA . SER A 1 117 ? 23.051 6.310 -5.594 1.00 90.44 117 SER A CA 1
ATOM 878 C C . SER A 1 117 ? 21.818 5.708 -6.274 1.00 90.44 117 SER A C 1
ATOM 880 O O . SER A 1 117 ? 20.776 5.566 -5.622 1.00 90.44 117 SER A O 1
ATOM 882 N N . PRO A 1 118 ? 21.934 5.292 -7.547 1.00 89.25 118 PRO A N 1
ATOM 883 C CA . PRO A 1 118 ? 21.026 4.321 -8.147 1.00 89.25 118 PRO A CA 1
ATOM 884 C C . PRO A 1 118 ? 20.820 3.083 -7.271 1.00 89.25 118 PRO A C 1
ATOM 886 O O . PRO A 1 118 ? 21.605 2.818 -6.351 1.00 89.25 118 PRO A O 1
ATOM 889 N N . SER A 1 119 ? 19.807 2.280 -7.608 1.00 85.81 119 SER A N 1
ATOM 890 C CA . SER A 1 119 ? 19.678 0.927 -7.058 1.00 85.81 119 SER A CA 1
ATOM 891 C C . SER A 1 119 ? 21.020 0.189 -7.128 1.00 85.81 119 SER A C 1
ATOM 893 O O . SER A 1 119 ? 21.647 0.060 -8.185 1.00 85.81 119 SER A O 1
ATOM 895 N N . ARG A 1 120 ? 21.465 -0.304 -5.972 1.00 83.50 120 ARG A N 1
ATOM 896 C CA . ARG A 1 120 ? 22.771 -0.963 -5.808 1.00 83.50 120 ARG A CA 1
ATOM 897 C C . ARG A 1 120 ? 22.754 -2.405 -6.289 1.00 83.50 120 ARG A C 1
ATOM 899 O O . ARG A 1 120 ? 23.808 -2.988 -6.523 1.00 83.50 120 ARG A O 1
ATOM 906 N N . ARG A 1 121 ? 21.572 -2.998 -6.437 1.00 72.94 121 ARG A N 1
ATOM 907 C CA . ARG A 1 121 ? 21.400 -4.361 -6.937 1.00 72.94 121 ARG A CA 1
ATOM 908 C C . ARG A 1 121 ? 21.416 -4.455 -8.461 1.00 72.94 121 ARG A C 1
ATOM 910 O O . ARG A 1 121 ? 21.396 -5.578 -8.970 1.00 72.94 121 ARG A O 1
ATOM 917 N N . GLY A 1 122 ? 21.450 -3.321 -9.167 1.00 60.78 122 GLY A N 1
ATOM 918 C CA . GLY A 1 122 ? 21.250 -3.251 -10.613 1.00 60.78 122 GLY A CA 1
ATOM 919 C C . GLY A 1 122 ? 19.845 -3.717 -11.028 1.00 60.78 122 GLY A C 1
ATOM 920 O O . GLY A 1 122 ? 19.125 -4.360 -10.260 1.00 60.78 122 GLY A O 1
ATOM 921 N N . GLY A 1 123 ? 19.442 -3.442 -12.273 1.00 61.56 123 GLY A N 1
ATOM 922 C CA . GLY A 1 123 ? 18.096 -3.790 -12.760 1.00 61.56 123 GLY A CA 1
ATOM 923 C C . GLY A 1 123 ? 17.723 -5.277 -12.603 1.00 61.56 123 GLY A C 1
ATOM 924 O O . GLY A 1 123 ? 16.571 -5.603 -12.332 1.00 61.56 123 GLY A O 1
ATOM 925 N N . HIS A 1 124 ? 18.698 -6.192 -12.680 1.00 63.94 124 HIS A N 1
ATOM 926 C CA . HIS A 1 124 ? 18.478 -7.645 -12.706 1.00 63.94 124 HIS A CA 1
ATOM 927 C C . HIS A 1 124 ? 17.763 -8.216 -11.467 1.00 63.94 124 HIS A C 1
ATOM 929 O O . HIS A 1 124 ? 16.909 -9.091 -11.610 1.00 63.94 124 HIS A O 1
ATOM 935 N N . ASN A 1 125 ? 18.067 -7.729 -10.261 1.00 70.31 125 ASN A N 1
ATOM 936 C CA . ASN A 1 125 ? 17.439 -8.249 -9.039 1.00 70.31 125 ASN A CA 1
ATOM 937 C C . ASN A 1 125 ? 16.040 -7.662 -8.814 1.00 70.31 125 ASN A C 1
ATOM 939 O O . ASN A 1 125 ? 15.132 -8.392 -8.426 1.00 70.31 125 ASN A O 1
ATOM 943 N N . HIS A 1 126 ? 15.832 -6.380 -9.134 1.00 81.62 126 HIS A N 1
ATOM 944 C CA . HIS A 1 126 ? 14.491 -5.792 -9.126 1.00 81.62 126 HIS A CA 1
ATOM 945 C C . HIS A 1 126 ? 13.566 -6.505 -10.109 1.00 81.62 126 HIS A C 1
ATOM 947 O O . HIS A 1 126 ? 12.419 -6.788 -9.778 1.00 81.62 126 HIS A O 1
ATOM 953 N N . ILE A 1 127 ? 14.078 -6.870 -11.288 1.00 86.81 127 ILE A N 1
ATOM 954 C CA . ILE A 1 127 ? 13.336 -7.656 -12.276 1.00 86.81 127 ILE A CA 1
ATOM 955 C C . ILE A 1 127 ? 12.894 -9.006 -11.701 1.00 86.81 127 ILE A C 1
ATOM 957 O O . ILE A 1 127 ? 11.782 -9.440 -11.993 1.00 86.81 127 ILE A O 1
ATOM 961 N N . ALA A 1 128 ? 13.720 -9.680 -10.895 1.00 89.69 128 ALA A N 1
ATOM 962 C CA . ALA A 1 128 ? 13.344 -10.956 -10.287 1.00 89.69 128 ALA A CA 1
ATOM 963 C C . ALA A 1 128 ? 12.162 -10.799 -9.312 1.00 89.69 128 ALA A C 1
ATOM 965 O O . ALA A 1 128 ? 11.167 -11.515 -9.440 1.00 89.69 128 ALA A O 1
ATOM 966 N N . ASP A 1 129 ? 12.225 -9.815 -8.412 1.00 92.06 129 ASP A N 1
ATOM 967 C CA . ASP A 1 129 ? 11.146 -9.515 -7.461 1.00 92.06 129 ASP A CA 1
ATOM 968 C C . ASP A 1 129 ? 9.866 -9.037 -8.177 1.00 92.06 129 ASP A C 1
ATOM 970 O O . ASP A 1 129 ? 8.750 -9.430 -7.823 1.00 92.06 129 ASP A O 1
ATOM 974 N N . LEU A 1 130 ? 10.001 -8.225 -9.232 1.00 92.38 130 LEU A N 1
ATOM 975 C CA . LEU A 1 130 ? 8.877 -7.801 -10.072 1.00 92.38 130 LEU A CA 1
ATOM 976 C C . LEU A 1 130 ? 8.246 -8.998 -10.797 1.00 92.38 130 LEU A C 1
ATOM 978 O O . LEU A 1 130 ? 7.026 -9.143 -10.789 1.00 92.38 130 LEU A O 1
ATOM 982 N N . LYS A 1 131 ? 9.049 -9.901 -11.373 1.00 93.12 131 LYS A N 1
ATOM 983 C CA . LYS A 1 131 ? 8.565 -11.141 -12.008 1.00 93.12 131 LYS A CA 1
ATOM 984 C C . LYS A 1 131 ? 7.825 -12.036 -11.018 1.00 93.12 131 LYS A C 1
ATOM 986 O O . LYS A 1 131 ? 6.778 -12.578 -11.371 1.00 93.12 131 LYS A O 1
ATOM 991 N N . ALA A 1 132 ? 8.327 -12.164 -9.791 1.00 95.12 132 ALA A N 1
ATOM 992 C CA . ALA A 1 132 ? 7.661 -12.930 -8.743 1.00 95.12 132 ALA A CA 1
ATOM 993 C C . ALA A 1 132 ? 6.280 -12.340 -8.402 1.00 95.12 132 ALA A C 1
ATOM 995 O O . ALA A 1 132 ? 5.289 -13.071 -8.356 1.00 95.12 132 ALA A O 1
ATOM 996 N N . GLN A 1 133 ? 6.184 -11.017 -8.250 1.00 96.38 133 GLN A N 1
ATOM 997 C CA . GLN A 1 133 ? 4.909 -10.329 -8.011 1.00 96.38 133 GLN A CA 1
ATOM 998 C C . GLN A 1 133 ? 3.938 -10.457 -9.192 1.00 96.38 133 GLN A C 1
ATOM 1000 O O . GLN A 1 133 ? 2.746 -10.687 -8.987 1.00 96.38 133 GLN A O 1
ATOM 1005 N N . VAL A 1 134 ? 4.431 -10.359 -10.431 1.00 95.94 134 VAL A N 1
ATOM 1006 C CA . VAL A 1 134 ? 3.628 -10.580 -11.646 1.00 95.94 134 VAL A CA 1
ATOM 1007 C C . VAL A 1 134 ? 3.072 -12.001 -11.670 1.00 95.94 134 VAL A C 1
ATOM 1009 O O . VAL A 1 134 ? 1.881 -12.177 -11.911 1.00 95.94 134 VAL A O 1
ATOM 1012 N N . ALA A 1 135 ? 3.889 -13.010 -11.359 1.00 96.19 135 ALA A N 1
ATOM 1013 C CA . ALA A 1 135 ? 3.442 -14.399 -11.292 1.00 96.19 135 ALA A CA 1
ATOM 1014 C C . ALA A 1 135 ? 2.387 -14.619 -10.192 1.00 96.19 135 ALA A C 1
ATOM 1016 O O . ALA A 1 135 ? 1.387 -15.301 -10.428 1.00 96.19 135 ALA A O 1
ATOM 1017 N N . ALA A 1 136 ? 2.565 -14.005 -9.016 1.00 97.69 136 ALA A N 1
ATO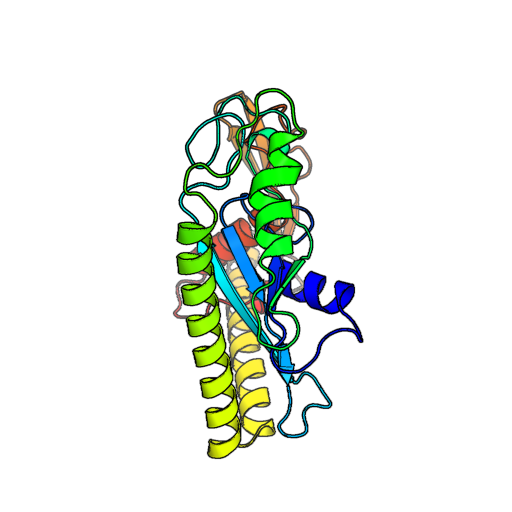M 1018 C CA . ALA A 1 136 ? 1.589 -14.060 -7.927 1.00 97.69 136 ALA A CA 1
ATOM 1019 C C . ALA A 1 136 ? 0.242 -13.441 -8.338 1.00 97.69 136 ALA A C 1
ATOM 1021 O O . ALA A 1 136 ? -0.810 -14.061 -8.167 1.00 97.69 136 ALA A O 1
ATOM 1022 N N . ASN A 1 137 ? 0.271 -12.259 -8.958 1.00 97.06 137 ASN A N 1
ATOM 1023 C CA . ASN A 1 137 ? -0.928 -11.615 -9.489 1.00 97.06 137 ASN A CA 1
ATOM 1024 C C . ASN A 1 137 ? -1.583 -12.441 -10.603 1.00 97.06 137 ASN A C 1
ATOM 1026 O O . ASN A 1 137 ? -2.799 -12.620 -10.586 1.00 97.06 137 ASN A O 1
ATOM 1030 N N . GLN A 1 138 ? -0.802 -13.001 -11.532 1.00 95.88 138 GLN A N 1
ATOM 1031 C CA . GLN A 1 138 ? -1.328 -13.850 -12.602 1.00 95.88 138 GLN A CA 1
ATOM 1032 C C . GLN A 1 138 ? -2.025 -15.094 -12.043 1.00 95.88 138 GLN A C 1
ATOM 1034 O O . GLN A 1 138 ? -3.078 -15.493 -12.540 1.00 95.88 138 GLN A O 1
ATOM 1039 N N . LYS A 1 139 ? -1.488 -15.690 -10.971 1.00 97.44 139 LYS A N 1
ATOM 1040 C CA . LYS A 1 139 ? -2.168 -16.780 -10.267 1.00 97.44 139 LYS A CA 1
ATOM 1041 C C . LYS A 1 139 ? -3.507 -16.317 -9.686 1.00 97.44 139 LYS A C 1
ATOM 10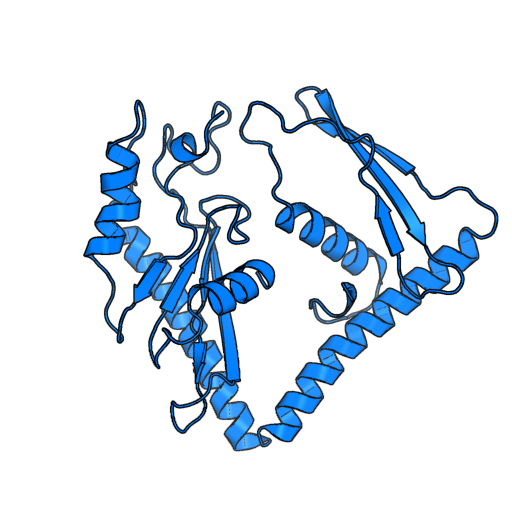43 O O . LYS A 1 139 ? -4.488 -17.039 -9.837 1.00 97.44 139 LYS A O 1
ATOM 1048 N N . GLY A 1 140 ? -3.559 -15.132 -9.075 1.00 96.12 140 GLY A N 1
ATOM 1049 C CA . GLY A 1 140 ? -4.799 -14.528 -8.576 1.00 96.12 140 GLY A CA 1
ATOM 1050 C C . GLY A 1 140 ? -5.843 -14.308 -9.675 1.00 96.12 140 GLY A C 1
ATOM 1051 O O . GLY A 1 140 ? -6.993 -14.704 -9.507 1.00 96.12 140 GLY A O 1
ATOM 1052 N N . ILE A 1 141 ? -5.427 -13.770 -10.825 1.00 95.44 141 ILE A N 1
ATOM 1053 C CA . ILE A 1 141 ? -6.274 -13.594 -12.017 1.00 95.44 141 ILE A CA 1
ATOM 1054 C C . ILE A 1 141 ? -6.874 -14.936 -12.450 1.00 95.44 141 ILE A C 1
ATOM 1056 O O . ILE A 1 141 ? -8.090 -15.063 -12.571 1.00 95.44 141 ILE A O 1
ATOM 1060 N N . ASN A 1 142 ? -6.035 -15.962 -12.613 1.00 95.38 142 ASN A N 1
ATOM 1061 C CA . ASN A 1 142 ? -6.485 -17.284 -13.049 1.00 95.38 142 ASN A CA 1
ATOM 1062 C C . ASN A 1 142 ? -7.470 -17.921 -12.053 1.00 95.38 142 ASN A C 1
ATOM 1064 O O . ASN A 1 142 ? -8.422 -18.574 -12.469 1.00 95.38 142 ASN A O 1
ATOM 1068 N N . LEU A 1 143 ? -7.255 -17.735 -10.744 1.00 95.62 143 LEU A N 1
ATOM 1069 C CA . LEU A 1 143 ? -8.166 -18.235 -9.710 1.00 95.62 143 LEU A CA 1
ATOM 1070 C C . LEU A 1 143 ? -9.529 -17.533 -9.757 1.00 95.62 143 LEU A C 1
ATOM 1072 O O . LEU A 1 143 ? -10.548 -18.199 -9.615 1.00 95.62 143 LEU A O 1
ATOM 1076 N N . ILE A 1 144 ? -9.564 -16.218 -9.997 1.00 93.94 144 ILE A N 1
ATOM 1077 C CA . ILE A 1 144 ? -10.823 -15.472 -10.152 1.00 93.94 144 ILE A CA 1
ATOM 1078 C C . ILE A 1 144 ? -11.605 -15.983 -11.367 1.00 93.94 144 ILE A C 1
ATOM 1080 O O . ILE A 1 144 ? -12.794 -16.269 -11.244 1.00 93.94 144 ILE A O 1
ATOM 1084 N N . HIS A 1 145 ? -10.943 -16.161 -12.515 1.00 92.31 145 HIS A N 1
ATOM 1085 C CA . HIS A 1 145 ? -11.593 -16.715 -13.706 1.00 92.31 145 HIS A CA 1
ATOM 1086 C C . HIS A 1 145 ? -12.131 -18.129 -13.466 1.00 92.31 145 HIS A C 1
ATOM 1088 O O . HIS A 1 145 ? -13.288 -18.392 -13.788 1.00 92.31 145 HIS A O 1
ATOM 1094 N N . GLY A 1 146 ? -11.350 -19.003 -12.822 1.00 93.75 146 GLY A N 1
ATOM 1095 C CA . GLY A 1 146 ? -11.809 -20.348 -12.460 1.00 93.75 146 GLY A CA 1
ATOM 1096 C C . GLY A 1 146 ? -13.049 -20.332 -11.557 1.00 93.75 146 GLY A C 1
ATOM 1097 O O . GLY A 1 146 ? -13.977 -21.107 -11.768 1.00 93.75 146 GLY A O 1
ATOM 1098 N N . LEU A 1 147 ? -13.130 -19.392 -10.608 1.00 93.31 147 LEU A N 1
ATOM 1099 C CA . LEU A 1 147 ? -14.315 -19.234 -9.757 1.00 93.31 147 LEU A CA 1
ATOM 1100 C C . LEU A 1 147 ? -15.551 -18.755 -10.535 1.00 93.31 147 LEU A C 1
ATOM 1102 O O . LEU A 1 147 ? -16.667 -19.145 -10.190 1.00 93.31 147 LEU A O 1
ATOM 1106 N N . PHE A 1 148 ? -15.390 -17.940 -11.585 1.00 90.94 148 PHE A N 1
ATOM 1107 C CA . PHE A 1 148 ? -16.519 -17.563 -12.448 1.00 90.94 148 PHE A CA 1
ATOM 1108 C C . PHE A 1 148 ? -17.021 -18.734 -13.280 1.00 90.94 148 PHE A C 1
ATOM 1110 O O . PHE A 1 148 ? -18.231 -18.850 -13.477 1.00 90.94 148 PHE A O 1
ATOM 1117 N N . GLU A 1 149 ? -16.110 -19.576 -13.765 1.00 90.56 149 GLU A N 1
ATOM 1118 C CA . GLU A 1 149 ? -16.453 -20.778 -14.524 1.00 90.56 149 GLU A CA 1
ATOM 1119 C C . GLU A 1 149 ? -17.211 -21.788 -13.654 1.00 90.56 149 GLU A C 1
ATOM 1121 O O . GLU A 1 149 ? -18.199 -22.362 -14.108 1.00 90.56 149 GLU A O 1
ATOM 1126 N N . GLU A 1 150 ? -16.803 -21.958 -12.394 1.00 95.12 150 GLU A N 1
ATOM 1127 C CA . GLU A 1 150 ? -17.398 -22.936 -11.480 1.00 95.12 150 GLU A CA 1
ATOM 1128 C C . GLU A 1 150 ? -18.727 -22.464 -10.859 1.00 95.12 150 GLU A C 1
ATOM 1130 O O . GLU A 1 150 ? -19.707 -23.208 -10.856 1.00 95.12 150 GLU A O 1
ATOM 1135 N N . TYR A 1 151 ? -18.794 -21.225 -10.354 1.00 91.38 151 TYR A N 1
ATOM 1136 C CA . TYR A 1 151 ? -19.922 -20.754 -9.530 1.00 91.38 151 TYR A CA 1
ATOM 1137 C C . TYR A 1 151 ? -20.807 -19.694 -10.194 1.00 91.38 151 TYR A C 1
ATOM 1139 O O . TYR A 1 151 ? -21.821 -19.300 -9.611 1.00 91.38 151 TYR A O 1
ATOM 1147 N N . ARG A 1 152 ? -20.476 -19.259 -11.417 1.00 88.94 152 ARG A N 1
ATOM 1148 C CA . ARG A 1 152 ? -21.011 -18.058 -12.087 1.00 88.94 152 ARG A CA 1
ATOM 1149 C C . ARG A 1 152 ? -20.604 -16.756 -11.393 1.00 88.94 152 ARG A C 1
ATOM 1151 O O . ARG A 1 152 ? -20.460 -16.667 -10.172 1.00 88.94 152 ARG A O 1
ATOM 1158 N N . ARG A 1 153 ? -20.471 -15.700 -12.197 1.00 88.38 153 ARG A N 1
ATOM 1159 C CA . ARG A 1 153 ? -20.027 -14.368 -11.755 1.00 88.38 153 ARG A CA 1
ATOM 1160 C C . ARG A 1 153 ? -20.925 -13.770 -10.670 1.00 88.38 153 ARG A C 1
ATOM 1162 O O . ARG A 1 153 ? -20.420 -13.170 -9.726 1.00 88.38 153 ARG A O 1
ATOM 1169 N N . GLU A 1 154 ? -22.241 -13.941 -10.779 1.00 90.38 154 GLU A N 1
ATOM 1170 C CA . GLU A 1 154 ? -23.201 -13.350 -9.839 1.00 90.38 154 GLU A CA 1
ATOM 1171 C C . GLU A 1 154 ? -23.058 -13.938 -8.430 1.00 90.38 154 GLU A C 1
ATOM 1173 O O . GLU A 1 154 ? -23.048 -13.197 -7.446 1.00 90.38 154 GLU A O 1
ATOM 1178 N N . THR A 1 155 ? -22.885 -15.258 -8.332 1.00 93.81 155 THR A N 1
ATOM 1179 C CA . THR A 1 155 ? -22.672 -15.961 -7.061 1.00 93.81 155 THR A CA 1
ATOM 1180 C C . THR A 1 155 ? -21.366 -15.521 -6.411 1.00 93.81 155 THR A C 1
ATOM 1182 O O . THR A 1 155 ? -21.336 -15.220 -5.219 1.00 93.81 155 THR A O 1
ATOM 1185 N N . PHE A 1 156 ? -20.289 -15.424 -7.197 1.00 91.69 156 PHE A N 1
ATOM 1186 C CA . PHE A 1 156 ? -19.005 -14.935 -6.702 1.00 91.69 156 PHE A CA 1
ATOM 1187 C C . PHE A 1 156 ? -19.118 -13.505 -6.151 1.00 91.69 156 PHE A C 1
ATOM 1189 O O . PHE A 1 156 ? -18.688 -13.237 -5.030 1.00 91.69 156 PHE A O 1
ATOM 1196 N N . LEU A 1 157 ? -19.745 -12.593 -6.904 1.00 90.31 157 LEU A N 1
ATOM 1197 C CA . LEU A 1 157 ? -19.960 -11.207 -6.478 1.00 90.31 157 LEU A CA 1
ATOM 1198 C C . LEU A 1 157 ? -20.789 -11.118 -5.192 1.00 90.31 157 LEU A C 1
ATOM 1200 O O . LEU A 1 157 ? -20.459 -10.325 -4.308 1.00 90.31 157 LEU A O 1
ATOM 1204 N N . PHE A 1 158 ? -21.823 -11.953 -5.063 1.00 94.19 158 PHE A N 1
ATOM 1205 C CA . PHE A 1 158 ? -22.625 -12.042 -3.846 1.00 94.19 158 PHE A CA 1
ATOM 1206 C C . PHE A 1 158 ? -21.772 -12.430 -2.632 1.00 94.19 158 PHE A C 1
ATOM 1208 O O . PHE A 1 158 ? -21.832 -11.753 -1.605 1.00 94.19 158 PHE A O 1
ATOM 1215 N N . TYR A 1 159 ? -20.932 -13.463 -2.744 1.00 93.44 159 TYR A N 1
ATOM 1216 C CA . TYR A 1 159 ? -20.069 -13.876 -1.635 1.00 93.44 159 TYR A CA 1
ATOM 1217 C C . TYR A 1 159 ? -18.962 -12.862 -1.329 1.00 93.44 159 TYR A C 1
ATOM 1219 O O . TYR A 1 159 ? -18.668 -12.637 -0.157 1.00 93.44 159 TYR A O 1
ATOM 1227 N N . MET A 1 160 ? -18.398 -12.188 -2.335 1.00 90.94 160 MET A N 1
ATOM 1228 C CA . MET A 1 160 ? -17.454 -11.084 -2.113 1.00 90.94 160 MET A CA 1
ATOM 1229 C C . MET A 1 160 ? -18.091 -9.951 -1.302 1.00 90.94 160 MET A C 1
ATOM 1231 O O . MET A 1 160 ? -17.479 -9.438 -0.362 1.00 90.94 160 MET A O 1
ATOM 1235 N N . TRP A 1 161 ? -19.336 -9.588 -1.627 1.00 92.44 161 TRP A N 1
ATOM 1236 C CA . TRP A 1 161 ? -20.108 -8.634 -0.834 1.00 92.44 161 TRP A CA 1
ATOM 1237 C C . TRP A 1 161 ? -20.380 -9.166 0.580 1.00 92.44 161 TRP A C 1
ATOM 1239 O O . TRP A 1 161 ? -20.099 -8.463 1.546 1.00 92.44 161 TRP A O 1
ATOM 1249 N N . ALA A 1 162 ? -20.831 -10.415 0.725 1.00 93.56 162 ALA A N 1
ATOM 1250 C CA . ALA A 1 162 ? -21.155 -11.006 2.025 1.00 93.56 162 ALA A CA 1
ATOM 1251 C C . ALA A 1 162 ? -19.935 -11.104 2.963 1.00 93.56 162 ALA A C 1
ATOM 1253 O O . ALA A 1 162 ? -20.053 -10.854 4.164 1.00 93.56 162 ALA A O 1
ATOM 1254 N N . VAL A 1 163 ? -18.746 -11.416 2.432 1.00 92.56 163 VAL A N 1
ATOM 1255 C CA . VAL A 1 163 ? -17.484 -11.428 3.195 1.00 92.56 163 VAL A CA 1
ATOM 1256 C C . VAL A 1 163 ? -17.127 -10.025 3.689 1.00 92.56 163 VAL A C 1
ATOM 1258 O O . VAL A 1 163 ? -16.708 -9.864 4.840 1.00 92.56 163 VAL A O 1
ATOM 1261 N N . LYS A 1 164 ? -17.315 -9.001 2.848 1.00 90.88 164 LYS A N 1
ATOM 1262 C CA . LYS A 1 164 ? -17.116 -7.601 3.239 1.00 90.88 164 LYS A CA 1
ATOM 1263 C C . LYS A 1 164 ? -18.119 -7.179 4.317 1.00 90.88 164 LYS A C 1
ATOM 1265 O O . LYS A 1 164 ? -17.723 -6.626 5.339 1.00 90.88 164 LYS A O 1
ATOM 1270 N N . GLU A 1 165 ? -19.393 -7.498 4.119 1.00 91.81 165 GLU A N 1
ATOM 1271 C CA . GLU A 1 165 ? -20.479 -7.159 5.041 1.00 91.81 165 GLU A CA 1
ATOM 1272 C C . GLU A 1 165 ? -20.298 -7.825 6.411 1.00 91.81 165 GLU A C 1
ATOM 1274 O O . GLU A 1 165 ? -20.485 -7.200 7.451 1.00 91.81 165 GLU A O 1
ATOM 1279 N N . THR A 1 166 ? -19.838 -9.078 6.437 1.00 91.12 166 THR A N 1
ATOM 1280 C CA . THR A 1 166 ? -19.562 -9.799 7.689 1.00 91.12 166 THR A CA 1
ATOM 1281 C C . THR A 1 166 ? -18.506 -9.081 8.536 1.00 91.12 166 THR A C 1
ATOM 1283 O O . THR A 1 166 ? -18.643 -9.001 9.758 1.00 91.12 166 THR A O 1
ATOM 1286 N N . ALA A 1 167 ? -17.468 -8.520 7.906 1.00 89.44 167 ALA A N 1
ATOM 1287 C CA . ALA A 1 167 ? -16.453 -7.746 8.617 1.00 89.44 167 ALA A CA 1
ATOM 1288 C C . ALA A 1 167 ? -17.022 -6.427 9.167 1.00 89.44 167 ALA A C 1
ATOM 1290 O O . ALA A 1 167 ? -16.725 -6.072 10.308 1.00 89.44 167 ALA A O 1
ATOM 1291 N N . ALA A 1 168 ? -17.882 -5.748 8.397 1.00 89.56 168 ALA A N 1
ATOM 1292 C CA . ALA A 1 168 ? -18.584 -4.544 8.839 1.00 89.56 168 ALA A CA 1
ATOM 1293 C C . ALA A 1 168 ? -19.436 -4.828 10.087 1.00 89.56 168 ALA A C 1
ATOM 1295 O O . ALA A 1 168 ? -19.247 -4.198 11.125 1.00 89.56 168 ALA A O 1
ATOM 1296 N N . ILE A 1 169 ? -20.282 -5.863 10.040 1.00 90.31 169 ILE A N 1
ATOM 1297 C CA . ILE A 1 169 ? -21.132 -6.288 11.165 1.00 90.31 169 ILE A CA 1
ATOM 1298 C C . ILE A 1 169 ? -20.299 -6.592 12.420 1.00 90.31 169 ILE A C 1
ATOM 1300 O O . ILE A 1 169 ? -20.695 -6.242 13.536 1.00 90.31 169 ILE A O 1
ATOM 1304 N N . ALA A 1 170 ? -19.137 -7.231 12.264 1.00 90.44 170 ALA A N 1
ATOM 1305 C CA . ALA A 1 170 ? -18.262 -7.542 13.391 1.00 90.44 170 ALA A CA 1
ATOM 1306 C C . ALA A 1 170 ? -17.680 -6.276 14.046 1.00 90.44 170 ALA A C 1
ATOM 1308 O O . ALA A 1 170 ? -17.687 -6.164 15.277 1.00 90.44 170 ALA A O 1
ATOM 1309 N N . VAL A 1 171 ? -17.236 -5.305 13.238 1.00 89.88 171 VAL A N 1
ATOM 1310 C CA . VAL A 1 171 ? -16.779 -3.990 13.719 1.00 89.88 171 VAL A CA 1
ATOM 1311 C C . VAL A 1 171 ? -17.921 -3.246 14.406 1.00 89.88 171 VAL A C 1
ATOM 1313 O O . VAL A 1 171 ? -17.752 -2.792 15.537 1.00 89.88 171 VAL A O 1
ATOM 1316 N N . GLU A 1 172 ? -19.107 -3.187 13.798 1.00 89.44 172 GLU A N 1
ATOM 1317 C CA . GLU A 1 172 ? -20.287 -2.562 14.406 1.00 89.44 172 GLU A CA 1
ATOM 1318 C C . GLU A 1 172 ? -20.620 -3.184 15.772 1.00 89.44 172 GLU A C 1
ATOM 1320 O O . GLU A 1 172 ? -20.932 -2.477 16.735 1.00 89.44 172 GLU A O 1
ATOM 1325 N N . GLY A 1 173 ? -20.534 -4.513 15.880 1.00 89.25 173 GLY A N 1
ATOM 1326 C CA . GLY A 1 173 ? -20.746 -5.244 17.125 1.00 89.25 173 GLY A CA 1
ATOM 1327 C C . GLY A 1 173 ? -19.736 -4.873 18.213 1.00 89.25 173 GLY A C 1
ATOM 1328 O O . GLY A 1 173 ? -20.127 -4.675 19.369 1.00 89.25 173 GLY A O 1
ATOM 1329 N N . LEU A 1 174 ? -18.453 -4.737 17.856 1.00 89.81 174 LEU A N 1
ATOM 1330 C CA . LEU A 1 174 ? -17.414 -4.236 18.760 1.00 89.81 174 LEU A CA 1
ATOM 1331 C C . LEU A 1 174 ? -17.732 -2.805 19.212 1.00 89.81 174 LEU A C 1
ATOM 1333 O O . LEU A 1 174 ? -17.757 -2.537 20.414 1.00 89.81 174 LEU A O 1
ATOM 1337 N N . LEU A 1 175 ? -18.023 -1.904 18.271 1.00 89.50 175 LEU A N 1
ATOM 1338 C CA . LEU A 1 175 ? -18.309 -0.500 18.565 1.00 89.50 175 LEU A CA 1
ATOM 1339 C C . LEU A 1 175 ? -19.515 -0.349 19.495 1.00 89.50 175 LEU A C 1
ATOM 1341 O O . LEU A 1 175 ? -19.437 0.396 20.468 1.00 89.50 175 LEU A O 1
ATOM 1345 N N . ARG A 1 176 ? -20.591 -1.118 19.279 1.00 87.88 176 ARG A N 1
ATOM 1346 C CA . ARG A 1 176 ? -21.768 -1.141 20.166 1.00 87.88 176 ARG A CA 1
ATOM 1347 C C . ARG A 1 176 ? -21.421 -1.564 21.589 1.00 87.88 176 ARG A C 1
ATOM 1349 O O . ARG A 1 176 ? -21.832 -0.905 22.544 1.00 87.88 176 ARG A O 1
ATOM 1356 N N . LYS A 1 177 ? -20.663 -2.655 21.745 1.00 87.88 177 LYS A N 1
ATOM 1357 C CA . LYS A 1 177 ? -20.231 -3.142 23.067 1.00 87.88 177 LYS A CA 1
ATOM 1358 C C . LYS A 1 177 ? -19.373 -2.100 23.785 1.00 87.88 177 LYS A C 1
ATOM 1360 O O . LYS A 1 177 ? -19.520 -1.922 24.992 1.00 87.88 177 LYS A O 1
ATOM 1365 N N . THR A 1 178 ? -18.502 -1.409 23.055 1.00 88.06 178 THR A N 1
ATOM 1366 C CA . THR A 1 178 ? -17.639 -0.360 23.607 1.00 88.06 178 THR A CA 1
ATOM 1367 C C . THR A 1 178 ? -18.436 0.892 23.977 1.00 88.06 178 THR A C 1
ATOM 1369 O O . THR A 1 178 ? -18.291 1.380 25.095 1.00 88.06 178 THR A O 1
ATOM 1372 N N . ALA A 1 179 ? -19.339 1.361 23.110 1.00 86.38 179 ALA A N 1
ATOM 1373 C CA . ALA A 1 179 ? -20.202 2.515 23.371 1.00 86.38 179 ALA A CA 1
ATOM 1374 C C . ALA A 1 179 ? -21.063 2.325 24.628 1.00 86.38 179 ALA A C 1
ATOM 1376 O O . ALA A 1 179 ? -21.146 3.227 25.457 1.00 86.38 179 ALA A O 1
ATOM 1377 N N . ALA A 1 180 ? -21.639 1.132 24.821 1.00 85.25 180 ALA A N 1
ATOM 1378 C CA . ALA A 1 180 ? -22.425 0.819 26.014 1.00 85.25 180 ALA A CA 1
ATOM 1379 C C . ALA A 1 180 ? -21.605 0.935 27.314 1.00 85.25 180 ALA A C 1
ATOM 1381 O O . ALA A 1 180 ? -22.116 1.417 28.321 1.00 85.25 180 ALA A O 1
ATOM 1382 N N . LYS A 1 181 ? -20.322 0.544 27.292 1.00 84.44 181 LYS A N 1
ATOM 1383 C CA . LYS A 1 181 ? -19.413 0.674 28.447 1.00 84.44 181 LYS A CA 1
ATOM 1384 C C . LYS A 1 181 ? -18.955 2.114 28.703 1.00 84.44 181 LYS A C 1
ATOM 1386 O O . LYS A 1 181 ? -18.566 2.429 29.822 1.00 84.44 181 LYS A O 1
ATOM 1391 N N . GLN A 1 182 ? -18.969 2.955 27.672 1.00 81.81 182 GLN A N 1
ATOM 1392 C CA . GLN A 1 182 ? -18.491 4.342 27.694 1.00 81.81 182 GLN A CA 1
ATOM 1393 C C . GLN A 1 182 ? -19.637 5.362 27.813 1.00 81.81 182 GLN A C 1
ATOM 1395 O O . GLN A 1 182 ? -19.413 6.567 27.721 1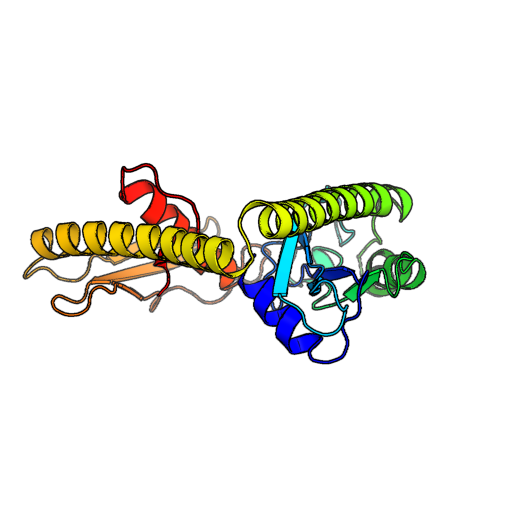.00 81.81 182 GLN A O 1
ATOM 1400 N N . MET A 1 183 ? -20.878 4.907 28.011 1.00 79.06 183 MET A N 1
ATOM 1401 C CA . MET A 1 183 ? -22.046 5.784 28.085 1.00 79.06 183 MET A CA 1
ATOM 1402 C C . MET A 1 183 ? -21.894 6.814 29.216 1.00 79.06 183 MET A C 1
ATOM 1404 O O . MET A 1 183 ? -21.635 6.459 30.364 1.00 79.06 183 MET A O 1
ATOM 1408 N N . GLY A 1 184 ? -22.045 8.099 28.878 1.00 75.69 184 GLY A N 1
ATOM 1409 C CA . GLY A 1 184 ? -21.879 9.216 29.816 1.00 75.69 184 GLY A CA 1
ATOM 1410 C C . GLY A 1 184 ? -20.424 9.586 30.136 1.00 75.69 184 GLY A C 1
ATOM 1411 O O . GLY A 1 184 ? -20.197 10.508 30.917 1.00 75.69 184 GLY A O 1
ATOM 1412 N N . GLN A 1 185 ? -19.441 8.907 29.538 1.00 82.69 185 GLN A N 1
ATOM 1413 C CA . GLN A 1 185 ? -18.020 9.231 29.677 1.00 82.69 185 GLN A CA 1
ATOM 1414 C C . GLN A 1 185 ? -17.552 10.131 28.527 1.00 82.69 185 GLN A C 1
ATOM 1416 O O . GLN A 1 185 ? -18.173 10.206 27.465 1.00 82.69 185 GLN A O 1
ATOM 1421 N N . ARG A 1 186 ? -16.442 10.844 28.743 1.00 83.69 186 ARG A N 1
ATOM 1422 C CA . ARG A 1 186 ? -15.773 11.582 27.664 1.00 83.69 186 ARG A CA 1
ATOM 1423 C C . ARG A 1 186 ? -15.117 10.596 26.689 1.00 83.69 186 ARG A C 1
ATOM 1425 O O . ARG A 1 186 ? -14.698 9.530 27.134 1.00 83.69 186 ARG A O 1
ATOM 1432 N N . PRO A 1 187 ? -14.976 10.955 25.399 1.00 87.25 187 PRO A N 1
ATOM 1433 C CA . PRO A 1 187 ? -14.259 10.127 24.439 1.00 87.25 187 PRO A CA 1
ATOM 1434 C C . PRO A 1 187 ? -12.864 9.742 24.960 1.00 87.25 187 PRO A C 1
ATOM 1436 O O . PRO A 1 187 ? -12.118 10.633 25.396 1.00 87.25 187 PRO A O 1
ATOM 1439 N N . PRO A 1 188 ? -12.492 8.448 24.934 1.00 90.06 188 PRO A N 1
ATOM 1440 C CA . PRO A 1 188 ? -11.146 8.030 25.293 1.00 90.06 188 PRO A CA 1
ATOM 1441 C C . PRO A 1 188 ? -10.131 8.772 24.426 1.00 90.06 188 PRO A C 1
ATOM 1443 O O . PRO A 1 188 ? -10.279 8.869 23.207 1.00 90.06 188 PRO A O 1
ATOM 1446 N N . THR A 1 189 ? -9.114 9.323 25.082 1.00 94.56 189 THR A N 1
ATOM 1447 C CA . THR A 1 189 ? -8.061 10.112 24.444 1.00 94.56 189 THR 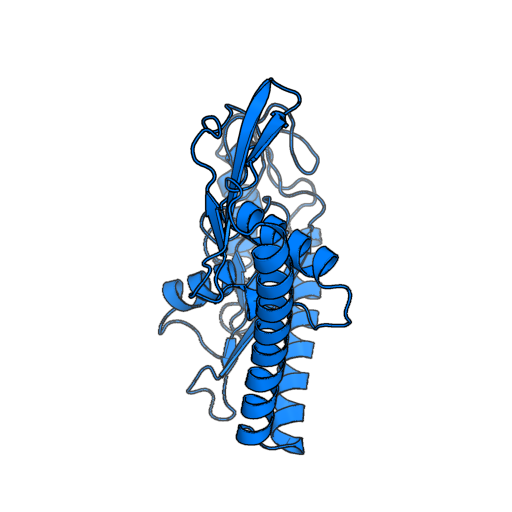A CA 1
ATOM 1448 C C . THR A 1 189 ? -6.710 9.620 24.941 1.00 94.56 189 THR A C 1
ATOM 1450 O O . THR A 1 189 ? -6.532 9.430 26.144 1.00 94.56 189 THR A O 1
ATOM 1453 N N . ALA A 1 190 ? -5.775 9.415 24.018 1.00 96.25 190 ALA A N 1
ATOM 1454 C CA . ALA A 1 190 ? -4.405 9.007 24.297 1.00 96.25 190 ALA A CA 1
ATOM 1455 C C . ALA A 1 190 ? -3.419 9.982 23.645 1.00 96.25 190 ALA A C 1
ATOM 1457 O O . ALA A 1 190 ? -3.690 10.539 22.578 1.00 96.25 190 ALA A O 1
ATOM 1458 N N . VAL A 1 191 ? -2.288 10.188 24.315 1.00 97.75 191 VAL A N 1
ATOM 1459 C CA . VAL A 1 191 ? -1.162 10.988 23.830 1.00 97.75 191 VAL A CA 1
ATOM 1460 C C . VAL A 1 191 ? 0.091 10.147 24.003 1.00 97.75 191 VAL A C 1
ATOM 1462 O O . VAL A 1 191 ? 0.310 9.617 25.090 1.00 97.75 191 VAL A O 1
ATOM 1465 N N . ASP A 1 192 ? 0.886 10.053 22.948 1.00 96.75 192 ASP A N 1
ATOM 1466 C CA . ASP A 1 192 ? 2.186 9.393 22.948 1.00 96.75 192 ASP A CA 1
ATOM 1467 C C . ASP A 1 192 ? 3.216 10.251 22.198 1.00 96.75 192 ASP A C 1
ATOM 1469 O O . ASP A 1 192 ? 2.861 11.266 21.582 1.00 96.75 192 ASP A O 1
ATOM 1473 N N . TYR A 1 193 ? 4.486 9.871 22.272 1.00 95.25 193 TYR A N 1
ATOM 1474 C CA . TYR A 1 193 ? 5.598 10.615 21.694 1.00 95.25 193 TYR A CA 1
ATOM 1475 C C . TYR A 1 193 ? 6.528 9.690 20.909 1.00 95.25 193 TYR A C 1
ATOM 1477 O O . TYR A 1 193 ? 6.866 8.598 21.356 1.00 95.25 193 TYR A O 1
ATOM 1485 N N . MET A 1 194 ? 6.959 10.155 19.740 1.00 92.81 194 MET A N 1
ATOM 1486 C CA . MET A 1 194 ? 8.041 9.531 18.979 1.00 92.81 194 MET A CA 1
ATOM 1487 C C . MET A 1 194 ? 9.379 9.726 19.704 1.00 92.81 194 MET A C 1
ATOM 1489 O O . MET A 1 194 ? 9.514 10.649 20.507 1.00 92.81 194 MET A O 1
ATOM 1493 N N . ASP A 1 195 ? 10.392 8.926 19.363 1.00 89.56 195 ASP A N 1
ATOM 1494 C CA . ASP A 1 195 ? 11.724 8.989 19.991 1.00 89.56 195 ASP A CA 1
ATOM 1495 C C . ASP A 1 195 ? 12.374 10.384 19.930 1.00 89.56 195 ASP A C 1
ATOM 1497 O O . ASP A 1 195 ? 13.099 10.782 20.839 1.00 89.56 195 ASP A O 1
ATOM 1501 N N . GLU A 1 196 ? 12.098 11.151 18.872 1.00 89.75 196 GLU A N 1
ATOM 1502 C CA . GLU A 1 196 ? 12.590 12.528 18.705 1.00 89.75 196 GLU A CA 1
ATOM 1503 C C . GLU A 1 196 ? 11.734 13.595 19.412 1.00 89.75 196 GLU A C 1
ATOM 1505 O O . GLU A 1 196 ? 12.166 14.736 19.565 1.00 89.75 196 GLU A O 1
ATOM 1510 N N . GLY A 1 197 ? 10.564 13.209 19.929 1.00 91.56 197 GLY A N 1
ATOM 1511 C CA . GLY A 1 197 ? 9.682 14.063 20.724 1.00 91.56 197 GLY A CA 1
ATOM 1512 C C . GLY A 1 197 ? 8.409 14.530 20.016 1.00 91.56 197 GLY A C 1
ATOM 1513 O O . GLY A 1 197 ? 7.574 15.170 20.662 1.00 91.56 197 GLY A O 1
ATOM 1514 N N . SER A 1 198 ? 8.201 14.205 18.733 1.00 93.19 198 SER A N 1
ATOM 1515 C CA . SER A 1 198 ? 6.931 14.501 18.056 1.00 93.19 198 SER A CA 1
ATOM 1516 C C . SER A 1 198 ? 5.749 13.843 18.746 1.00 93.19 198 SER A C 1
ATOM 1518 O O . SER A 1 198 ? 5.745 12.651 19.047 1.00 93.19 198 SER A O 1
ATOM 1520 N N . ARG A 1 199 ? 4.711 14.643 18.969 1.00 95.75 199 ARG A N 1
ATOM 1521 C CA . ARG A 1 199 ? 3.505 14.248 19.691 1.00 95.75 199 ARG A CA 1
ATOM 1522 C C . ARG A 1 199 ? 2.505 13.563 18.766 1.00 95.75 199 ARG A C 1
ATOM 1524 O O . ARG A 1 199 ? 2.128 14.138 17.750 1.00 95.75 199 ARG A O 1
ATOM 1531 N N . ILE A 1 200 ? 1.973 12.420 19.180 1.00 96.31 200 ILE A N 1
ATOM 1532 C CA . ILE A 1 200 ? 0.828 11.754 18.553 1.00 96.31 200 ILE A CA 1
ATOM 1533 C C . ILE A 1 200 ? -0.347 11.820 19.526 1.00 96.31 200 ILE A C 1
ATOM 1535 O O . ILE A 1 200 ? -0.233 11.400 20.674 1.00 96.31 200 ILE A O 1
ATOM 1539 N N . GLN A 1 201 ? -1.483 12.360 19.087 1.00 97.00 201 GLN A N 1
ATOM 1540 C CA . GLN A 1 201 ? -2.707 12.422 19.883 1.00 97.00 201 GLN A CA 1
ATOM 1541 C C . GLN A 1 201 ? -3.851 11.775 19.112 1.00 97.00 201 GLN A C 1
ATOM 1543 O O . GLN A 1 201 ? -4.082 12.106 17.955 1.00 97.00 201 GLN A O 1
ATOM 1548 N N . LEU A 1 202 ? -4.598 10.900 19.780 1.00 97.06 202 LEU A N 1
ATOM 1549 C CA . LEU A 1 202 ? -5.792 10.272 19.231 1.00 97.06 202 LEU A CA 1
ATOM 1550 C C . LEU A 1 202 ? -6.935 10.364 20.239 1.00 97.06 202 LEU A C 1
ATOM 1552 O O . LEU A 1 202 ? -6.809 9.907 21.375 1.00 97.06 202 LEU A O 1
ATOM 1556 N N . SER A 1 203 ? -8.067 10.905 19.803 1.00 95.31 203 SER A N 1
ATOM 1557 C CA . SER A 1 203 ? -9.352 10.795 20.485 1.00 95.31 203 SER A CA 1
ATOM 1558 C C . SER A 1 203 ? -10.288 9.911 19.668 1.00 95.31 203 SER A C 1
ATOM 1560 O O . SER A 1 203 ? -10.386 10.066 18.452 1.00 95.31 203 SER A O 1
ATOM 1562 N N . VAL A 1 204 ? -10.976 8.967 20.310 1.00 92.81 204 VAL A N 1
ATOM 1563 C CA . VAL A 1 204 ? -11.936 8.090 19.623 1.00 92.81 204 VAL A CA 1
ATOM 1564 C C . VAL A 1 204 ? -13.324 8.326 20.182 1.00 92.81 204 VAL A C 1
ATOM 1566 O O . VAL A 1 204 ? -13.604 8.005 21.334 1.00 92.81 204 VAL A O 1
ATOM 1569 N N . SER A 1 205 ? -14.220 8.852 19.353 1.00 89.88 205 SER A N 1
ATOM 1570 C CA . SER A 1 205 ? -15.636 8.982 19.697 1.00 89.88 205 SER A CA 1
ATOM 1571 C C . SER A 1 205 ? -16.454 7.917 18.977 1.00 89.88 205 SER A C 1
ATOM 1573 O O . SER A 1 205 ? -16.208 7.612 17.813 1.00 89.88 205 SER A O 1
ATOM 1575 N N . ILE A 1 206 ? -17.422 7.322 19.672 1.00 88.38 206 ILE A N 1
ATOM 1576 C CA . ILE A 1 206 ? -18.322 6.319 19.097 1.00 88.38 206 ILE A CA 1
ATOM 1577 C C . ILE A 1 206 ? -19.725 6.908 19.118 1.00 88.38 206 ILE A C 1
ATOM 1579 O O . ILE A 1 206 ? -20.213 7.322 20.171 1.00 88.38 206 ILE A O 1
ATOM 1583 N N . GLY A 1 207 ? -20.366 6.977 17.952 1.00 76.19 207 GLY A N 1
ATOM 1584 C CA . GLY A 1 207 ? -21.738 7.457 17.855 1.00 76.19 207 GLY A CA 1
ATOM 1585 C C . GLY A 1 207 ? -22.683 6.534 18.624 1.00 76.19 207 GLY A C 1
ATOM 1586 O O . GLY A 1 207 ? -22.691 5.328 18.403 1.00 76.19 207 GLY A O 1
ATOM 1587 N N . ALA A 1 208 ? -23.501 7.087 19.521 1.00 62.16 208 ALA A N 1
ATOM 1588 C CA . ALA A 1 208 ? -24.499 6.290 20.241 1.00 62.16 208 ALA A CA 1
ATOM 1589 C C . ALA A 1 208 ? -25.595 5.751 19.296 1.00 62.16 208 ALA A C 1
ATOM 1591 O O . ALA A 1 208 ? -26.072 4.634 19.474 1.00 62.16 208 ALA A O 1
ATOM 1592 N N . GLU A 1 209 ? -25.954 6.529 18.266 1.00 62.88 209 GLU A N 1
ATOM 1593 C CA . GLU A 1 209 ? -26.963 6.156 17.260 1.00 62.88 209 GLU A CA 1
ATOM 1594 C C . GLU A 1 209 ? -26.361 5.692 15.927 1.00 62.88 209 GLU A C 1
ATOM 1596 O O . GLU A 1 209 ? -26.950 4.880 15.213 1.00 62.88 209 GLU A O 1
ATOM 1601 N N . LYS A 1 210 ? -25.168 6.194 15.587 1.00 58.62 210 LYS A N 1
ATOM 1602 C CA . LYS A 1 210 ? -24.454 5.843 14.358 1.00 58.62 210 LYS A CA 1
ATOM 1603 C C . LYS A 1 210 ? -23.462 4.742 14.684 1.00 58.62 210 LYS A C 1
ATOM 1605 O O . LYS A 1 210 ? -22.647 4.908 15.582 1.00 58.62 210 LYS A O 1
ATOM 1610 N N . ARG A 1 211 ? -23.510 3.635 13.944 1.00 72.81 211 ARG A N 1
ATOM 1611 C CA . ARG A 1 211 ? -22.650 2.445 14.109 1.00 72.81 211 ARG A CA 1
ATOM 1612 C C . ARG A 1 211 ? -21.193 2.698 13.682 1.00 72.81 211 ARG A C 1
ATOM 1614 O O . ARG A 1 211 ? -20.521 1.818 13.170 1.00 72.81 211 ARG A O 1
ATOM 1621 N N . THR A 1 212 ? -20.732 3.923 13.884 1.00 84.56 212 THR A N 1
ATOM 1622 C CA . THR A 1 212 ? -19.517 4.515 13.348 1.00 84.56 212 THR A CA 1
ATOM 1623 C C . THR A 1 212 ? -18.677 5.041 14.502 1.00 84.56 212 THR A C 1
ATOM 1625 O O . THR A 1 212 ? -19.213 5.601 15.468 1.00 84.56 212 THR A O 1
ATOM 1628 N N . ALA A 1 213 ? -17.363 4.929 14.373 1.00 89.56 213 ALA A N 1
ATOM 1629 C CA . ALA A 1 213 ? -16.411 5.605 15.239 1.00 89.56 213 ALA A CA 1
ATOM 1630 C C . ALA A 1 213 ? -15.694 6.709 14.459 1.00 89.56 213 ALA A C 1
ATOM 1632 O O . ALA A 1 213 ? -15.468 6.581 13.258 1.00 89.56 213 ALA A O 1
ATOM 1633 N N . VAL A 1 214 ? -15.328 7.784 15.148 1.00 91.69 214 VAL A N 1
ATOM 1634 C CA . VAL A 1 214 ? -14.475 8.845 14.614 1.00 91.69 214 VAL A CA 1
ATOM 1635 C C . VAL A 1 214 ? -13.162 8.812 15.379 1.00 91.69 214 VAL A C 1
ATOM 1637 O O . VAL A 1 214 ? -13.143 9.040 16.590 1.00 91.69 214 VAL A O 1
ATOM 1640 N N . SER A 1 215 ? -12.082 8.521 14.658 1.00 93.94 215 SER A N 1
ATOM 1641 C CA . SER A 1 215 ? -10.703 8.650 15.127 1.00 93.94 215 SER A CA 1
ATOM 1642 C C . SER A 1 215 ? -10.199 10.053 14.794 1.00 93.94 215 SER A C 1
ATOM 1644 O O . SER A 1 215 ? -9.900 10.350 13.639 1.00 93.94 215 SER A O 1
ATOM 1646 N N . ASP A 1 216 ? -10.140 10.917 15.799 1.00 95.12 216 ASP A N 1
ATOM 1647 C CA . ASP A 1 216 ? -9.702 12.303 15.682 1.00 95.12 216 ASP A CA 1
ATOM 1648 C C . ASP A 1 216 ? -8.243 12.443 16.132 1.00 95.12 216 ASP A C 1
ATOM 1650 O O . ASP A 1 216 ? -7.916 12.221 17.299 1.00 95.12 216 ASP A O 1
ATOM 1654 N N . PHE A 1 217 ? -7.372 12.820 15.195 1.00 95.75 217 PHE A N 1
ATOM 1655 C CA . PHE A 1 217 ? -5.948 13.050 15.444 1.00 95.75 217 PHE A CA 1
ATOM 1656 C C . PHE A 1 217 ? -5.612 14.518 15.753 1.00 95.75 217 PHE A C 1
ATOM 1658 O O . PHE A 1 217 ? -4.434 14.884 15.814 1.00 95.75 217 PHE A O 1
ATOM 1665 N N . THR A 1 218 ? -6.617 15.379 15.954 1.00 95.81 218 THR A N 1
ATOM 1666 C CA . THR A 1 218 ? -6.423 16.785 16.328 1.00 95.81 218 THR A CA 1
ATOM 1667 C C . THR A 1 218 ? -5.542 16.888 17.573 1.00 95.81 218 THR A C 1
ATOM 1669 O O . THR A 1 218 ? -5.807 16.264 18.601 1.00 95.81 218 THR A O 1
ATOM 1672 N N . GLY A 1 219 ? -4.481 17.693 17.481 1.00 95.19 219 GLY A N 1
ATOM 1673 C CA . GLY A 1 219 ? -3.461 17.835 18.524 1.00 95.19 219 GLY A CA 1
ATOM 1674 C C . GLY A 1 219 ? -2.218 16.955 18.335 1.00 95.19 219 GLY A C 1
ATOM 1675 O O . GLY A 1 219 ? -1.274 17.103 19.117 1.00 95.19 219 GLY A O 1
ATOM 1676 N N . THR A 1 220 ? -2.199 16.082 17.320 1.00 96.81 220 THR A N 1
ATOM 1677 C CA . THR A 1 220 ? -0.963 15.480 16.786 1.00 96.81 220 THR A CA 1
ATOM 1678 C C . THR A 1 220 ? -0.069 16.583 16.216 1.00 96.81 220 THR A C 1
ATOM 1680 O O . THR A 1 220 ? -0.569 17.562 15.659 1.00 96.81 220 THR A O 1
ATOM 1683 N N . GLY A 1 221 ? 1.243 16.454 16.420 1.00 94.19 221 GLY A N 1
ATOM 1684 C CA . GLY A 1 221 ? 2.247 17.397 15.938 1.00 94.19 221 GLY A CA 1
ATOM 1685 C C . GLY A 1 221 ? 2.333 17.453 14.411 1.00 94.19 221 GLY A C 1
ATOM 1686 O O . GLY A 1 221 ? 1.713 16.662 13.703 1.00 94.19 221 GLY A O 1
ATOM 1687 N N . HIS A 1 222 ? 3.110 18.413 13.913 1.00 92.88 222 HIS A N 1
ATOM 1688 C CA . HIS A 1 222 ? 3.416 18.526 12.487 1.00 92.88 222 HIS A CA 1
ATOM 1689 C C . HIS A 1 222 ? 4.288 17.365 12.002 1.00 92.88 222 HIS A C 1
ATOM 1691 O O . HIS A 1 222 ? 4.914 16.674 12.807 1.00 92.88 222 HIS A O 1
ATOM 1697 N N . GLU A 1 223 ? 4.348 17.176 10.683 1.00 90.31 223 GLU A N 1
ATOM 1698 C CA . GLU A 1 223 ? 5.287 16.246 10.072 1.00 90.31 223 GLU A CA 1
ATOM 1699 C C . GLU A 1 223 ? 6.728 16.551 10.523 1.00 90.31 223 GLU A C 1
ATOM 1701 O O . GLU A 1 223 ? 7.178 17.702 10.444 1.00 90.31 223 GLU A O 1
ATOM 1706 N N . PRO A 1 224 ? 7.464 15.548 11.032 1.00 89.81 224 PRO A N 1
ATOM 1707 C CA . PRO A 1 224 ? 8.827 15.767 11.472 1.00 89.81 224 PRO A CA 1
ATOM 1708 C C . PRO A 1 224 ? 9.753 15.961 10.270 1.00 89.81 224 PRO A C 1
ATOM 1710 O O . PRO A 1 224 ? 9.543 15.406 9.189 1.00 89.81 224 PRO A O 1
ATOM 1713 N N . PHE A 1 225 ? 10.834 16.717 10.464 1.00 91.44 225 PHE A N 1
ATOM 1714 C CA . PHE A 1 225 ? 11.876 16.880 9.448 1.00 91.44 225 PHE A CA 1
ATOM 1715 C C . PHE A 1 225 ? 12.834 15.673 9.446 1.00 91.44 225 PHE A C 1
ATOM 1717 O O . PHE A 1 225 ? 14.021 15.815 9.733 1.00 91.44 225 PHE A O 1
ATOM 1724 N N . ASN A 1 226 ? 12.294 14.476 9.196 1.00 90.88 226 ASN A N 1
ATOM 1725 C CA . ASN A 1 226 ? 13.009 13.198 9.135 1.00 90.88 226 ASN A CA 1
ATOM 1726 C C . ASN A 1 226 ? 12.195 12.124 8.366 1.00 90.88 226 ASN A C 1
ATOM 1728 O O . ASN A 1 226 ? 11.113 12.397 7.840 1.00 90.88 226 ASN A O 1
ATOM 1732 N N . CYS A 1 227 ? 12.704 10.889 8.346 1.00 88.94 227 CYS A N 1
ATOM 1733 C CA . CYS A 1 227 ? 12.112 9.722 7.679 1.00 88.94 227 CYS A CA 1
ATOM 1734 C C . CYS A 1 227 ? 10.879 9.103 8.369 1.00 88.94 227 CYS A C 1
ATOM 1736 O O . CYS A 1 227 ? 10.319 8.132 7.865 1.00 88.94 227 CYS A O 1
ATOM 1738 N N . LEU A 1 228 ? 10.444 9.619 9.523 1.00 89.88 228 LEU A N 1
ATOM 1739 C CA . LEU A 1 228 ? 9.388 9.017 10.353 1.00 89.88 228 LEU A CA 1
ATOM 1740 C C . LEU A 1 228 ? 7.996 9.610 10.090 1.00 89.88 228 LEU A C 1
ATOM 1742 O O . LEU A 1 228 ? 7.062 9.407 10.868 1.00 89.88 228 LEU A O 1
ATOM 1746 N N . SER A 1 229 ? 7.837 10.334 8.983 1.00 89.88 229 SER A N 1
ATOM 1747 C CA . SER A 1 229 ? 6.535 10.826 8.537 1.00 89.88 229 SER A CA 1
ATOM 1748 C C . SER A 1 229 ? 5.642 9.671 8.069 1.00 89.88 229 SER A C 1
ATOM 1750 O O . SER A 1 229 ? 6.038 8.866 7.230 1.00 89.88 229 SER A O 1
ATOM 1752 N N . ALA A 1 230 ? 4.403 9.609 8.565 1.00 90.94 230 ALA A N 1
ATOM 1753 C CA . ALA A 1 230 ? 3.451 8.555 8.220 1.00 90.94 230 ALA A CA 1
ATOM 1754 C C . ALA A 1 230 ? 2.396 9.048 7.209 1.00 90.94 230 ALA A C 1
ATOM 1756 O O . ALA A 1 230 ? 1.579 9.910 7.544 1.00 90.94 230 ALA A O 1
ATOM 1757 N N . PRO A 1 231 ? 2.333 8.488 5.986 1.00 92.31 231 PRO A N 1
ATOM 1758 C CA . PRO A 1 231 ? 1.252 8.780 5.053 1.00 92.31 231 PRO A CA 1
ATOM 1759 C C . PRO A 1 231 ? -0.092 8.271 5.586 1.00 92.31 231 PRO A C 1
ATOM 1761 O O . PRO A 1 231 ? -0.157 7.270 6.298 1.00 92.31 231 PRO A O 1
ATOM 1764 N N . ILE A 1 232 ? -1.194 8.879 5.142 1.00 91.00 232 ILE A N 1
ATOM 1765 C CA . ILE A 1 232 ? -2.560 8.546 5.591 1.00 91.00 232 ILE A CA 1
ATOM 1766 C C . ILE A 1 232 ? -2.922 7.050 5.485 1.00 91.00 232 ILE A C 1
ATOM 1768 O O . ILE A 1 232 ? -3.717 6.539 6.271 1.00 91.00 232 ILE A O 1
ATOM 1772 N N . VAL A 1 233 ? -2.325 6.316 4.535 1.00 92.19 233 VAL A N 1
ATOM 1773 C CA . VAL A 1 233 ? -2.528 4.862 4.418 1.00 92.19 233 VAL A CA 1
ATOM 1774 C C . VAL A 1 233 ? -1.995 4.081 5.616 1.00 92.19 233 VAL A C 1
ATOM 1776 O O . VAL A 1 233 ? -2.587 3.060 5.964 1.00 92.19 233 VAL A O 1
ATOM 1779 N N . ILE A 1 234 ? -0.916 4.546 6.252 1.00 93.25 234 ILE A N 1
ATOM 1780 C CA . ILE A 1 234 ? -0.385 3.950 7.481 1.00 93.25 234 ILE A CA 1
ATOM 1781 C C . ILE A 1 234 ? -1.383 4.177 8.612 1.00 93.25 234 ILE A C 1
ATOM 1783 O O . ILE A 1 234 ? -1.740 3.224 9.299 1.00 93.25 234 ILE A O 1
ATOM 1787 N N . THR A 1 235 ? -1.908 5.399 8.750 1.00 92.62 235 THR A N 1
ATOM 1788 C CA . THR A 1 235 ? -2.908 5.740 9.771 1.00 92.62 235 THR A CA 1
ATOM 1789 C C . THR A 1 235 ? -4.151 4.857 9.659 1.00 92.62 235 THR A C 1
ATOM 1791 O O . THR A 1 235 ? -4.564 4.246 10.643 1.00 92.62 235 THR A O 1
ATOM 1794 N N . HIS A 1 236 ? -4.715 4.713 8.455 1.00 91.88 236 HIS A N 1
ATOM 1795 C CA . HIS A 1 236 ? -5.867 3.834 8.225 1.00 91.88 236 HIS A CA 1
ATOM 1796 C C . HIS A 1 236 ? -5.541 2.371 8.556 1.00 91.88 236 HIS A C 1
ATOM 1798 O O . HIS A 1 236 ? -6.306 1.703 9.251 1.00 91.88 236 HIS A O 1
ATOM 1804 N N . SER A 1 237 ? -4.377 1.882 8.115 1.00 91.00 237 SER A N 1
ATOM 1805 C CA . SER A 1 237 ? -3.944 0.509 8.390 1.00 91.00 237 SER A CA 1
ATOM 1806 C C . SER A 1 237 ? -3.770 0.245 9.887 1.00 91.00 237 SER A C 1
ATOM 1808 O O . SER A 1 237 ? -4.145 -0.828 10.355 1.00 91.00 237 SER A O 1
ATOM 1810 N N . ALA A 1 238 ? -3.233 1.204 10.645 1.00 92.62 238 ALA A N 1
ATOM 1811 C CA . ALA A 1 238 ? -3.055 1.090 12.090 1.00 92.62 238 ALA A CA 1
ATOM 1812 C C . ALA A 1 238 ? -4.402 1.025 12.828 1.00 92.62 238 ALA A C 1
ATOM 1814 O O . ALA A 1 238 ? -4.576 0.196 13.726 1.00 92.62 238 ALA A O 1
ATOM 1815 N N . ILE A 1 239 ? -5.380 1.840 12.413 1.00 92.00 239 ILE A N 1
ATOM 1816 C CA . ILE A 1 239 ? -6.747 1.806 12.954 1.00 92.00 239 ILE A CA 1
ATOM 1817 C C . ILE A 1 239 ? -7.399 0.453 12.662 1.00 92.00 239 ILE A C 1
ATOM 1819 O O . ILE A 1 239 ? -7.882 -0.208 13.582 1.00 92.00 239 ILE A O 1
ATOM 1823 N N . LEU A 1 240 ? -7.369 0.003 11.405 1.00 89.38 240 LEU A N 1
ATOM 1824 C CA . LEU A 1 240 ? -7.952 -1.276 11.003 1.00 89.38 240 LEU A CA 1
ATOM 1825 C C . LEU A 1 240 ? -7.314 -2.467 11.718 1.00 89.38 240 LEU A C 1
ATOM 1827 O O . LEU A 1 240 ? -8.025 -3.363 12.174 1.00 89.38 240 LEU A O 1
ATOM 1831 N N . TYR A 1 241 ? -5.987 -2.474 11.838 1.00 90.44 241 TYR A N 1
ATOM 1832 C CA . TYR A 1 241 ? -5.267 -3.506 12.575 1.00 90.44 241 TYR A CA 1
ATOM 1833 C C . TYR A 1 241 ? -5.694 -3.534 14.047 1.00 90.44 241 TYR A C 1
ATOM 1835 O O . TYR A 1 241 ? -6.023 -4.594 14.578 1.00 90.44 241 TYR A O 1
ATOM 1843 N N . SER A 1 242 ? -5.789 -2.363 14.682 1.00 91.12 242 SER A N 1
ATOM 1844 C CA . SER A 1 242 ? -6.242 -2.243 16.071 1.00 91.12 242 SER A CA 1
ATOM 1845 C C . SER A 1 242 ? -7.671 -2.764 16.249 1.00 91.12 242 SER A C 1
ATOM 1847 O O . SER A 1 242 ? -7.929 -3.561 17.150 1.00 91.12 242 SER A O 1
ATOM 1849 N N . LEU A 1 243 ? -8.597 -2.396 15.357 1.00 89.25 243 LEU A N 1
ATOM 1850 C CA . LEU A 1 243 ? -9.967 -2.919 15.364 1.00 89.25 243 LEU A CA 1
ATOM 1851 C C . LEU A 1 243 ? -9.990 -4.443 15.183 1.00 89.25 243 LEU A C 1
ATOM 1853 O O . LEU A 1 243 ? -10.678 -5.136 15.933 1.00 89.25 243 LEU A O 1
ATOM 1857 N N . ARG A 1 244 ? -9.200 -4.987 14.248 1.00 88.06 244 ARG A N 1
ATOM 1858 C CA . ARG A 1 244 ? -9.112 -6.436 14.009 1.00 88.06 244 ARG A CA 1
ATOM 1859 C C . ARG A 1 244 ? -8.661 -7.203 15.251 1.00 88.06 244 ARG A C 1
ATOM 1861 O O . ARG A 1 244 ? -9.219 -8.271 15.519 1.00 88.06 244 ARG A O 1
ATOM 1868 N N . CYS A 1 245 ? -7.691 -6.669 15.991 1.00 90.50 245 CYS A N 1
ATOM 1869 C CA . CYS A 1 245 ? -7.213 -7.243 17.250 1.00 90.50 245 CYS A CA 1
ATOM 1870 C C . CYS A 1 245 ? -8.287 -7.212 18.349 1.00 90.50 245 CYS A C 1
ATOM 1872 O O . CYS A 1 245 ? -8.383 -8.144 19.142 1.00 90.50 245 CYS A O 1
ATOM 1874 N N . LEU A 1 246 ? -9.126 -6.172 18.380 1.00 90.06 246 LEU A N 1
ATOM 1875 C CA . LEU A 1 246 ? -10.163 -5.991 19.402 1.00 90.06 246 LEU A CA 1
ATOM 1876 C C . LEU A 1 246 ? -11.442 -6.806 19.158 1.00 90.06 246 LEU A C 1
ATOM 1878 O O . LEU A 1 246 ? -12.163 -7.104 20.109 1.00 90.06 246 LEU A O 1
ATOM 1882 N N . ILE A 1 247 ? -11.749 -7.159 17.906 1.00 88.56 247 ILE A N 1
ATOM 1883 C CA . ILE A 1 247 ? -12.988 -7.872 17.542 1.00 88.56 247 ILE A CA 1
ATOM 1884 C C . ILE A 1 247 ? -13.061 -9.273 18.172 1.00 88.56 247 ILE A C 1
ATOM 1886 O O . ILE A 1 247 ? -14.157 -9.749 18.471 1.00 88.56 247 ILE A O 1
ATOM 1890 N N . GLY A 1 248 ? -11.916 -9.918 18.423 1.00 81.38 248 GLY A N 1
ATOM 1891 C CA . GLY A 1 248 ? -11.852 -11.189 19.157 1.00 81.38 248 GLY A CA 1
ATOM 1892 C C . GLY A 1 248 ? -12.586 -12.360 18.489 1.00 81.38 248 GLY A C 1
ATOM 1893 O O . GLY A 1 248 ? -12.890 -13.345 19.155 1.00 81.38 248 GLY A O 1
ATOM 1894 N N . SER A 1 249 ? -12.892 -12.255 17.194 1.00 82.12 249 SER A N 1
ATOM 1895 C CA . SER A 1 249 ? -13.468 -13.322 16.376 1.00 82.12 249 SER A CA 1
ATOM 1896 C C . SER A 1 249 ? -12.678 -13.510 15.083 1.00 82.12 249 SER A C 1
ATOM 1898 O O . SER A 1 249 ? -11.908 -12.636 14.661 1.00 82.12 249 SER A O 1
ATOM 1900 N N . ASP A 1 250 ? -12.863 -14.666 14.453 1.00 82.69 250 ASP A N 1
ATOM 1901 C CA . ASP A 1 250 ? -12.251 -14.986 13.170 1.00 82.69 250 ASP A CA 1
ATOM 1902 C C . ASP A 1 250 ? -13.016 -14.305 12.038 1.00 82.69 250 ASP A C 1
ATOM 1904 O O . ASP A 1 250 ? -13.995 -14.824 11.505 1.00 82.69 250 ASP A O 1
ATOM 1908 N N . ILE A 1 251 ? -12.565 -13.101 11.688 1.00 85.00 251 ILE A N 1
ATOM 1909 C CA . ILE A 1 251 ? -13.042 -12.363 10.519 1.00 85.00 251 ILE A CA 1
ATOM 1910 C C . ILE A 1 251 ? -11.945 -12.238 9.466 1.00 85.00 251 ILE A C 1
ATOM 1912 O O . ILE A 1 251 ? -10.754 -12.117 9.783 1.00 85.00 251 ILE A O 1
ATOM 1916 N N . TRP A 1 252 ? -12.373 -12.214 8.205 1.00 82.19 252 TRP A N 1
ATOM 1917 C CA . TRP A 1 252 ? -11.521 -11.900 7.066 1.00 82.19 252 TRP A CA 1
ATOM 1918 C C . TRP A 1 252 ? -11.064 -10.441 7.123 1.00 82.19 252 TRP A C 1
ATOM 1920 O O . TRP A 1 252 ? -11.857 -9.544 7.409 1.00 82.19 252 TRP A O 1
ATOM 1930 N N . LEU A 1 253 ? -9.790 -10.193 6.818 1.00 82.88 253 LEU A N 1
ATOM 1931 C CA . LEU A 1 253 ? -9.250 -8.839 6.750 1.00 82.88 253 LEU A CA 1
ATOM 1932 C C . LEU A 1 253 ? -9.689 -8.170 5.441 1.00 82.88 253 LEU A C 1
ATOM 1934 O O . LEU A 1 253 ? -9.236 -8.551 4.363 1.00 82.88 253 LEU A O 1
ATOM 1938 N N . ASN A 1 254 ? -10.572 -7.178 5.531 1.00 85.88 254 ASN A N 1
ATOM 1939 C CA . ASN A 1 254 ? -11.034 -6.390 4.389 1.00 85.88 254 ASN A CA 1
ATOM 1940 C C . ASN A 1 254 ? -11.505 -4.984 4.826 1.00 85.88 254 ASN A C 1
ATOM 1942 O O . ASN A 1 254 ? -11.630 -4.709 6.017 1.00 85.88 254 ASN A O 1
ATOM 1946 N N . GLU A 1 255 ? -11.773 -4.096 3.861 1.00 79.94 255 GLU A N 1
ATOM 1947 C CA . GLU A 1 255 ? -12.227 -2.710 4.109 1.00 79.94 255 GLU A CA 1
ATOM 1948 C C . GLU A 1 255 ? -13.699 -2.590 4.554 1.00 79.94 255 GLU A C 1
ATOM 1950 O O . GLU A 1 255 ? -14.219 -1.484 4.656 1.00 79.94 255 GLU A O 1
ATOM 1955 N N . GLY A 1 256 ? -14.423 -3.688 4.788 1.00 70.44 256 GLY A N 1
ATOM 1956 C CA . GLY A 1 256 ? -15.808 -3.633 5.273 1.00 70.44 256 GLY A CA 1
ATOM 1957 C C . GLY A 1 256 ? -15.945 -2.854 6.581 1.00 70.44 256 GLY A C 1
ATOM 1958 O O . GLY A 1 256 ? -16.933 -2.161 6.777 1.00 70.44 256 GLY A O 1
ATOM 1959 N N . GLY A 1 257 ? -14.913 -2.896 7.427 1.00 61.69 257 GLY A N 1
ATOM 1960 C CA . GLY A 1 257 ? -14.841 -2.142 8.677 1.00 61.69 257 GLY A CA 1
ATOM 1961 C C . GLY A 1 257 ? -14.538 -0.643 8.556 1.00 61.69 257 GLY A C 1
ATOM 1962 O O . GLY A 1 257 ? -14.511 0.022 9.585 1.00 61.69 257 GLY A O 1
ATOM 1963 N N . GLU A 1 258 ? -14.267 -0.121 7.353 1.00 55.84 258 GLU A N 1
ATOM 1964 C CA . GLU A 1 258 ? -13.997 1.313 7.120 1.00 55.84 258 GLU A CA 1
ATOM 1965 C C . GLU A 1 258 ? -15.248 2.118 6.714 1.00 55.84 258 GLU A C 1
ATOM 1967 O O . GLU A 1 258 ? -15.142 3.332 6.532 1.00 55.84 258 GLU A O 1
ATOM 1972 N N . ALA A 1 259 ? -16.388 1.450 6.494 1.00 48.31 259 ALA A N 1
ATOM 1973 C CA . ALA A 1 259 ? -17.596 2.038 5.901 1.00 48.31 259 ALA A CA 1
ATOM 1974 C C . ALA A 1 259 ? -18.418 2.909 6.866 1.00 48.31 259 ALA A C 1
ATOM 1976 O O . ALA A 1 259 ? -18.511 2.567 8.067 1.00 48.31 259 ALA A O 1
#

pLDDT: mean 89.91, std 7.64, range [48.31, 97.75]

Radius of gyration: 21.08 Å; chains: 1; bounding box: 51×42×54 Å

Sequence (259 aa):
MSRAVKIAMQSWKGNLYPGHVTAANHPNAGGTHLLDIALIPPVFDNSGKSIDFFVAARAHHAEIGGVAPGSMPSDSVKLYQEGAAFEQWKTIPHGKFDDEGIQHHLVDVLGSYPGCSPSRRGGHNHIADLKAQVAANQKGINLIHGLFEEYRRETFLFYMWAVKETAAIAVEGLLRKTAAKQMGQRPPTAVDYMDEGSRIQLSVSIGAEKRTAVSDFTGTGHEPFNCLSAPIVITHSAILYSLRCLIGSDIWLNEGGEA

InterPro domains:
  IPR003692 Hydantoinase B/oxoprolinase [PF02538] (1-256)
  IPR045079 Oxoprolinase-like [PTHR11365] (8-257)